Protein AF-A0A960PWD5-F1 (afdb_monomer)

Radius of gyration: 27.86 Å; Cα contacts (8 Å, |Δi|>4): 425; chains: 1; bounding box: 71×47×94 Å

Mean predicted aligned error: 13.4 Å

Solvent-accessible surface area (backbone atoms only — not comparable to full-atom values): 13659 Å² total; per-residue (Å²): 137,86,89,89,87,85,89,82,89,80,87,83,85,88,80,84,85,88,85,90,84,84,88,85,85,87,81,93,79,85,91,81,86,85,86,80,82,83,78,77,78,79,76,78,76,78,76,73,76,78,72,83,36,46,33,33,41,34,37,54,45,68,48,63,38,32,66,70,51,49,55,48,51,54,48,53,52,55,51,34,50,77,66,60,30,48,27,37,35,38,35,26,30,16,72,27,41,74,51,57,68,70,58,50,36,54,52,27,44,51,41,48,69,43,94,34,53,29,26,31,35,29,32,55,62,68,23,28,25,15,22,53,36,24,52,46,52,30,13,28,80,41,43,38,32,4,58,72,12,37,41,20,34,28,48,78,82,74,59,58,68,90,45,33,38,70,37,41,60,75,40,40,79,60,26,26,79,36,67,37,42,23,54,60,29,26,78,54,54,52,18,94,45,64,62,28,73,43,71,72,65,50,50,63,74,38,76,75,49,40,66,44,81,46,75,58,97,89,41,81,40,81,40,73,61,30,45,78,44,82,48,64,77,79,88,127

Nearest PDB structures (foldseek):
  3viv-assembly1_A  TM=7.142E-01  e=8.613E-13  Pyrococcus horikoshii OT3
  6m4b-assembly1_B  TM=7.616E-01  e=1.769E-11  Pyrococcus horikoshii OT3
  2deo-assembly1_A  TM=7.507E-01  e=1.505E-10  Pyrococcus horikoshii OT3
  7m1l-assembly1_A  TM=6.660E-01  e=4.720E-05  Pseudomonas aeruginosa
  7m1l-assembly1_G  TM=6.746E-01  e=1.214E-04  Pseudomonas aeruginosa

pLDDT: mean 80.61, std 23.25, range [30.33, 98.75]

Sequence (236 aa):
MRRLPILGAALITAAVVLGLAAPVLARPVAPGQDASTTTAASEATAESEEIDAGRVSILKVEGLIDPVMADFIDRSITDAERAGAVAVVLQMDSSDAVIDDDRLVDLARHVHDADVPVTVWVGPSGSSARGKAAQLVGAASRIGIAPGARLGRTGDLVVPAELLSPAFVAAADRLRTSTVNAEEAHDLGITELEQAPVIGEFLIGLPGVKTKEVTEGGKTKLQPLTTPVFSALPVQ

Secondary structure (DSSP, 8-state):
------------------------------------------------------EEEEEEEES-B-HHHHHHHHHHHHHHHHTT-SEEEEEEEBS-B-S-HHHHHHHHHHHHH-SSPEEEEE-STT-EEEHHHHHHHHTSSEEEE-TT-EEE---S--S-GGGS-HHHHHTHHHHHH-EE-HHHHHHTTS-S-S---SHHHHHHTSTT--EEEEEETTEEEEEE-SEEEEEEPPP-

Structure (mmCIF, N/CA/C/O backbone):
data_AF-A0A960PWD5-F1
#
_entry.id   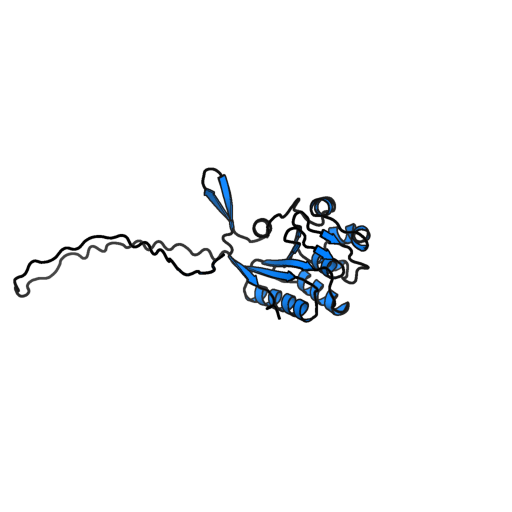AF-A0A960PWD5-F1
#
loop_
_atom_site.group_PDB
_atom_site.id
_atom_site.type_symbol
_atom_site.label_atom_id
_atom_site.label_alt_id
_atom_site.label_comp_id
_atom_site.label_asym_id
_atom_site.label_entity_id
_atom_site.label_seq_id
_atom_site.pdbx_PDB_ins_code
_atom_site.Cartn_x
_atom_site.Cartn_y
_atom_site.Cartn_z
_atom_site.occupancy
_atom_site.B_iso_or_equiv
_atom_site.auth_seq_id
_atom_site.auth_comp_id
_atom_site.auth_asym_id
_atom_site.auth_atom_id
_atom_site.pdbx_PDB_model_num
ATOM 1 N N . MET A 1 1 ? 33.348 30.336 29.827 1.00 48.31 1 MET A N 1
ATOM 2 C CA . MET A 1 1 ? 31.917 30.554 30.135 1.00 48.31 1 MET A CA 1
ATOM 3 C C . MET A 1 1 ? 31.370 29.258 30.722 1.00 48.31 1 MET A C 1
ATOM 5 O O . MET A 1 1 ? 31.654 28.197 30.183 1.00 48.31 1 MET A O 1
ATOM 9 N N . ARG A 1 2 ? 30.774 29.346 31.916 1.00 41.28 2 ARG A N 1
ATOM 10 C CA . ARG A 1 2 ? 30.490 28.238 32.847 1.00 41.28 2 ARG A CA 1
ATOM 11 C C . ARG A 1 2 ? 29.358 27.317 32.362 1.00 41.28 2 ARG A C 1
ATOM 13 O O . ARG A 1 2 ? 28.350 27.792 31.860 1.00 41.28 2 ARG A O 1
ATOM 20 N N . ARG A 1 3 ? 29.543 26.012 32.592 1.00 56.19 3 ARG A N 1
ATOM 21 C CA . ARG A 1 3 ? 28.511 24.958 32.653 1.00 56.19 3 ARG A CA 1
ATOM 22 C C . ARG A 1 3 ? 27.763 25.018 33.997 1.0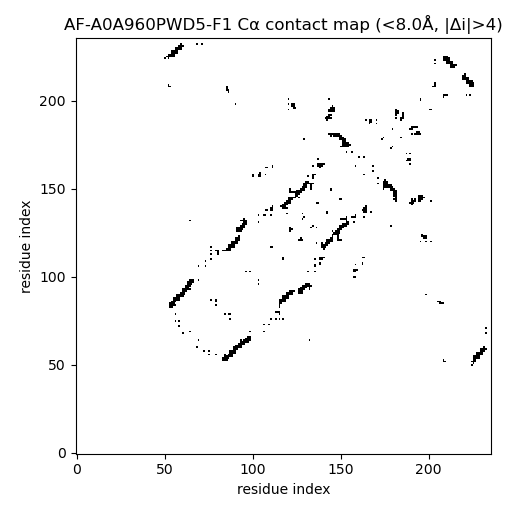0 56.19 3 ARG A C 1
ATOM 24 O O . ARG A 1 3 ? 28.364 25.529 34.9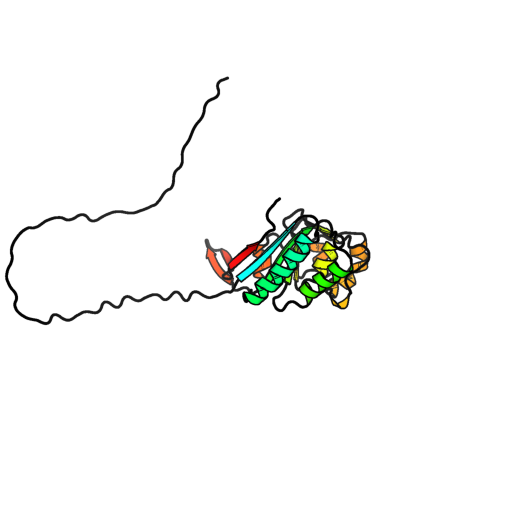39 1.00 56.19 3 ARG A O 1
ATOM 31 N N . LEU A 1 4 ? 26.573 24.386 34.042 1.00 48.06 4 LEU A N 1
ATOM 32 C CA . LEU A 1 4 ? 25.823 23.723 35.152 1.00 48.06 4 LEU A CA 1
ATOM 33 C C . LEU A 1 4 ? 24.309 24.113 35.248 1.00 48.06 4 LEU A C 1
ATOM 35 O O . LEU A 1 4 ? 23.938 25.106 34.632 1.00 48.06 4 LEU A O 1
ATOM 39 N N . PRO A 1 5 ? 23.424 23.289 35.877 1.00 55.84 5 PRO A N 1
ATOM 40 C CA . PRO A 1 5 ? 22.462 22.418 35.162 1.00 55.84 5 PRO A CA 1
ATOM 41 C C . PRO A 1 5 ? 21.059 22.347 35.854 1.00 55.84 5 PRO A C 1
ATOM 43 O O . PRO A 1 5 ? 20.724 23.232 36.631 1.00 55.84 5 PRO A O 1
ATOM 46 N N . ILE A 1 6 ? 20.338 21.223 35.655 1.00 42.53 6 ILE A N 1
ATOM 47 C CA . ILE A 1 6 ? 19.529 20.465 36.650 1.00 42.53 6 ILE A CA 1
ATOM 48 C C . ILE A 1 6 ? 17.985 20.626 36.691 1.00 42.53 6 ILE A C 1
ATOM 50 O O . ILE A 1 6 ? 17.455 21.706 36.899 1.00 42.53 6 ILE A O 1
ATOM 54 N N . LEU A 1 7 ? 17.352 19.437 36.607 1.00 38.97 7 LEU A N 1
ATOM 55 C CA . LEU A 1 7 ? 16.110 18.904 37.207 1.00 38.97 7 LEU A CA 1
ATOM 56 C C . LEU A 1 7 ? 14.744 19.581 36.997 1.00 38.97 7 LEU A C 1
ATOM 58 O O . LEU A 1 7 ? 14.565 20.766 37.229 1.00 38.97 7 LEU A O 1
ATOM 62 N N . GLY A 1 8 ? 13.730 18.713 36.865 1.00 30.47 8 GLY A N 1
ATOM 63 C CA . GLY A 1 8 ? 12.545 18.829 37.723 1.00 30.47 8 GLY A CA 1
ATOM 64 C C . GLY A 1 8 ? 11.217 18.484 37.063 1.00 30.47 8 GLY A C 1
ATOM 65 O O . GLY A 1 8 ? 10.703 19.252 36.267 1.00 30.47 8 GLY A O 1
ATOM 66 N N . ALA A 1 9 ? 10.659 17.338 37.446 1.00 39.28 9 ALA A N 1
ATOM 67 C CA . ALA A 1 9 ? 9.318 16.862 37.128 1.00 39.28 9 ALA A CA 1
ATOM 68 C C . ALA A 1 9 ? 8.189 17.792 37.615 1.00 39.28 9 ALA A C 1
ATOM 70 O O . ALA A 1 9 ? 8.354 18.477 38.621 1.00 39.28 9 ALA A O 1
ATOM 71 N N . ALA A 1 10 ? 7.006 17.699 36.993 1.00 37.91 10 ALA A N 1
ATOM 72 C CA . ALA A 1 10 ? 5.736 17.998 37.661 1.00 37.91 10 ALA A CA 1
ATOM 73 C C . ALA A 1 10 ? 4.551 17.290 36.973 1.00 37.91 10 ALA A C 1
ATOM 75 O O . ALA A 1 10 ? 4.077 17.715 35.922 1.00 37.91 10 ALA A O 1
ATOM 76 N N . LEU A 1 11 ? 4.076 16.208 37.606 1.00 43.34 11 LEU A N 1
ATOM 77 C CA . LEU A 1 11 ? 2.685 15.754 37.541 1.00 43.34 11 LEU A CA 1
ATOM 78 C C . LEU A 1 11 ? 1.774 16.864 38.087 1.00 43.34 11 LEU A C 1
ATOM 80 O O . LEU A 1 11 ? 2.098 17.458 39.115 1.00 43.34 11 LEU A O 1
ATOM 84 N N . ILE A 1 12 ? 0.597 17.057 37.489 1.00 44.50 12 ILE A N 1
ATOM 85 C CA . ILE A 1 12 ? -0.508 17.774 38.138 1.00 44.50 12 ILE A CA 1
ATOM 86 C C . ILE A 1 12 ? -1.750 16.881 38.109 1.00 44.50 12 ILE A C 1
ATOM 88 O O . ILE A 1 12 ? -2.511 16.846 37.148 1.00 44.50 12 ILE A O 1
ATOM 92 N N . THR A 1 13 ? -1.929 16.145 39.202 1.00 40.00 13 THR A N 1
ATOM 93 C CA . THR A 1 13 ? -3.211 15.635 39.696 1.00 40.00 13 THR A CA 1
ATOM 94 C C . THR A 1 13 ? -4.017 16.795 40.274 1.00 40.00 13 THR A C 1
ATOM 96 O O . THR A 1 13 ? -3.556 17.454 41.206 1.00 40.00 13 THR A O 1
ATOM 99 N N . ALA A 1 14 ? -5.227 17.028 39.767 1.00 40.62 14 ALA A N 1
ATOM 100 C CA . ALA A 1 14 ? -6.184 17.955 40.362 1.00 40.62 14 ALA A CA 1
ATOM 101 C C . ALA A 1 14 ? -7.217 17.169 41.186 1.00 40.62 14 ALA A C 1
ATOM 103 O O . ALA A 1 14 ? -8.104 16.525 40.635 1.00 40.62 14 ALA A O 1
ATOM 104 N N . ALA A 1 15 ? -7.085 17.231 42.512 1.00 43.31 15 ALA A N 1
ATOM 105 C CA . ALA A 1 15 ? -8.108 16.833 43.474 1.00 43.31 15 ALA A CA 1
ATOM 106 C C . ALA A 1 15 ? -8.639 18.103 44.157 1.00 43.31 15 ALA A C 1
ATOM 108 O O . ALA A 1 15 ? -7.864 18.865 44.737 1.00 43.31 15 ALA A O 1
ATOM 109 N N . VAL A 1 16 ? -9.952 18.335 44.085 1.00 38.94 16 VAL A N 1
ATOM 110 C CA . VAL A 1 16 ? -10.637 19.479 44.710 1.00 38.94 16 VAL A CA 1
ATOM 111 C C . VAL A 1 16 ? -11.541 18.977 45.844 1.00 38.94 16 VAL A C 1
ATOM 113 O O . VAL A 1 16 ? -12.633 18.476 45.620 1.00 38.94 16 VAL A O 1
ATOM 116 N N . VAL A 1 17 ? -10.979 18.999 47.056 1.00 42.78 17 VAL A N 1
ATOM 117 C CA . VAL A 1 17 ? -11.378 19.796 48.238 1.00 42.78 17 VAL A CA 1
ATOM 118 C C . VAL A 1 17 ? -12.887 20.023 48.505 1.00 42.78 17 VAL A C 1
ATOM 120 O O . VAL A 1 17 ? -13.523 20.788 47.792 1.00 42.78 17 VAL A O 1
ATOM 123 N N . LEU A 1 18 ? -13.426 19.492 49.620 1.00 40.00 18 LEU A N 1
ATOM 124 C CA . LEU A 1 18 ? -13.650 20.186 50.919 1.00 40.00 18 LEU A CA 1
ATOM 125 C C . LEU A 1 18 ? -14.849 19.594 51.697 1.00 40.00 18 LEU A C 1
ATOM 127 O O . LEU A 1 18 ? -15.940 19.472 51.153 1.00 40.00 18 LEU A O 1
ATOM 131 N N . GLY A 1 19 ? -14.685 19.349 53.004 1.00 33.62 19 GLY A N 1
ATOM 132 C CA . GLY A 1 19 ? -15.824 19.137 53.910 1.00 33.62 19 GLY A CA 1
ATOM 133 C C . GLY A 1 19 ? -15.501 18.409 55.215 1.00 33.62 19 GLY A C 1
ATOM 134 O O . GLY A 1 19 ? -16.044 17.343 55.470 1.00 33.62 19 GLY A O 1
ATOM 135 N N . LEU A 1 20 ? -14.605 18.967 56.036 1.00 41.38 20 LEU A N 1
ATOM 136 C CA . LEU A 1 20 ? -14.296 18.483 57.388 1.00 41.38 20 LEU A CA 1
ATOM 137 C C . LEU A 1 20 ? -15.346 18.991 58.391 1.00 41.38 20 LEU A C 1
ATOM 139 O O . LEU A 1 20 ? -15.464 20.198 58.592 1.00 41.38 20 LEU A O 1
ATOM 143 N N . ALA A 1 21 ? -16.046 18.080 59.069 1.00 36.09 21 ALA A N 1
ATOM 144 C CA . ALA A 1 21 ? -16.811 18.368 60.280 1.00 36.09 21 ALA A CA 1
ATOM 145 C C . ALA A 1 21 ? -16.564 17.267 61.324 1.00 36.09 21 ALA A C 1
ATOM 147 O O . ALA A 1 21 ? -16.698 16.079 61.042 1.00 36.09 21 ALA A O 1
ATOM 148 N N . ALA A 1 22 ? -16.203 17.676 62.535 1.00 40.09 22 ALA A N 1
ATOM 149 C CA . ALA A 1 22 ? -16.140 16.863 63.748 1.00 40.09 22 ALA A CA 1
ATOM 150 C C . ALA A 1 22 ? -16.382 17.798 64.952 1.00 40.09 22 ALA A C 1
ATOM 152 O O . ALA A 1 22 ? -16.177 19.005 64.805 1.00 40.09 22 ALA A O 1
ATOM 153 N N . PRO A 1 23 ? -16.637 17.303 66.176 1.00 50.28 23 PRO A N 1
ATOM 154 C CA . PRO A 1 23 ? -17.423 16.134 66.586 1.00 50.28 23 PRO A CA 1
ATOM 155 C C . PRO A 1 23 ? -18.482 16.515 67.657 1.00 50.28 23 PRO A C 1
ATOM 157 O O . PRO A 1 23 ? -18.365 17.540 68.323 1.00 50.28 23 PRO A O 1
ATOM 160 N N . VAL A 1 24 ? -19.487 15.668 67.906 1.00 39.19 24 VAL A N 1
ATOM 161 C CA . VAL A 1 24 ? -20.315 15.745 69.130 1.00 39.19 24 VAL A CA 1
ATOM 162 C C . VAL A 1 24 ? -20.356 14.365 69.782 1.00 39.19 24 VAL A C 1
ATOM 164 O O . VAL A 1 24 ? -20.722 13.375 69.155 1.00 39.19 24 VAL A O 1
ATOM 167 N N . LEU A 1 25 ? -19.918 14.313 71.039 1.00 42.75 25 LEU A N 1
ATOM 168 C CA . LEU A 1 25 ? -19.906 13.139 71.911 1.00 42.75 25 LEU A CA 1
ATOM 169 C C . LEU A 1 25 ? -21.225 13.009 72.696 1.00 42.75 25 LEU A C 1
ATOM 171 O O . LEU A 1 25 ? -21.798 14.015 73.107 1.00 42.75 25 LEU A O 1
ATOM 175 N N . ALA A 1 26 ? -21.552 11.750 73.029 1.00 33.81 26 ALA A N 1
ATOM 176 C CA . ALA A 1 26 ? -22.531 11.253 74.018 1.00 33.81 26 ALA A CA 1
ATOM 177 C C . ALA A 1 26 ? -23.992 11.122 73.509 1.00 33.81 26 ALA A C 1
ATOM 179 O O . ALA A 1 26 ? -24.515 12.040 72.897 1.00 33.81 26 ALA A O 1
ATOM 180 N N . ARG A 1 27 ? -24.739 10.016 73.689 1.00 40.22 27 ARG A N 1
ATOM 181 C CA . ARG A 1 27 ? -24.832 8.958 74.733 1.00 40.22 27 ARG A CA 1
ATOM 182 C C . ARG A 1 27 ? -25.355 7.634 74.124 1.00 40.22 27 ARG A C 1
ATOM 184 O O . ARG A 1 27 ? -25.991 7.689 73.077 1.00 40.22 27 ARG A O 1
ATOM 191 N N . PRO A 1 28 ? -25.209 6.473 74.799 1.00 52.09 28 PRO A N 1
ATOM 192 C CA . PRO A 1 28 ? -25.876 5.237 74.396 1.00 52.09 28 PRO A CA 1
ATOM 193 C C . PRO A 1 28 ? -27.279 5.124 75.026 1.00 52.09 28 PRO A C 1
ATOM 195 O O . PRO A 1 28 ? -27.442 5.331 76.230 1.00 52.09 28 PRO A O 1
ATOM 198 N N . VAL A 1 29 ? -28.278 4.752 74.222 1.00 41.09 29 VAL A N 1
ATOM 199 C CA . VAL A 1 29 ? -29.582 4.219 74.656 1.00 41.09 29 VAL A CA 1
ATOM 200 C C . VAL A 1 29 ? -29.888 2.987 73.797 1.00 41.09 29 VAL A C 1
ATOM 202 O O . VAL A 1 29 ? -29.653 2.987 72.593 1.00 41.09 29 VAL A O 1
ATOM 205 N N . ALA A 1 30 ? -30.321 1.924 74.471 1.00 43.91 30 ALA A N 1
ATOM 206 C CA . ALA A 1 30 ? -30.575 0.578 73.962 1.00 43.91 30 ALA A CA 1
ATOM 207 C C . ALA A 1 30 ? -31.873 0.494 73.105 1.00 43.91 30 ALA A C 1
ATOM 209 O O . ALA A 1 30 ? -32.607 1.479 73.023 1.00 43.91 30 ALA A O 1
ATOM 210 N N . PRO A 1 31 ? -32.148 -0.653 72.446 1.00 47.38 31 PRO A N 1
ATOM 211 C CA . PRO A 1 31 ? -32.896 -0.727 71.195 1.00 47.38 31 PRO A CA 1
ATOM 212 C C . PRO A 1 31 ? -34.409 -0.832 71.391 1.00 47.38 31 PRO A C 1
ATOM 214 O O . PRO A 1 31 ? -34.896 -1.477 72.319 1.00 47.38 31 PRO A O 1
ATOM 217 N N . GLY A 1 32 ? -35.147 -0.257 70.446 1.00 36.75 32 GLY A N 1
ATOM 218 C CA . GLY A 1 32 ? -36.589 -0.387 70.370 1.00 36.75 32 GLY A CA 1
ATOM 219 C C . GLY A 1 32 ? -37.123 0.066 69.018 1.00 36.75 32 GLY A C 1
ATOM 220 O O . GLY A 1 32 ? -37.226 1.258 68.767 1.00 36.75 32 GLY A O 1
ATOM 221 N N . GLN A 1 33 ? -37.552 -0.931 68.247 1.00 38.81 33 GLN A N 1
ATOM 222 C CA . GLN A 1 33 ? -38.638 -0.891 67.268 1.00 38.81 33 GLN A CA 1
ATOM 223 C C . GLN A 1 33 ? -38.299 -0.510 65.821 1.00 38.81 33 GLN A C 1
ATOM 225 O O . GLN A 1 33 ? -37.759 0.543 65.493 1.00 38.81 33 GLN A O 1
ATOM 230 N N . ASP A 1 34 ? -38.665 -1.477 64.988 1.00 34.72 34 ASP A N 1
ATOM 231 C CA . ASP A 1 34 ? -38.446 -1.629 63.567 1.00 34.72 34 ASP A CA 1
ATOM 232 C C . ASP A 1 34 ? -39.244 -0.650 62.697 1.00 34.72 34 ASP A C 1
ATOM 234 O O . ASP A 1 34 ? -40.259 -0.084 63.102 1.00 34.72 34 ASP A O 1
ATOM 238 N N . ALA A 1 35 ? -38.804 -0.607 61.437 1.00 38.97 35 ALA A N 1
ATOM 239 C CA . ALA A 1 35 ? -39.498 -0.125 60.246 1.00 38.97 35 ALA A CA 1
ATOM 240 C C . ALA A 1 35 ? -39.470 1.392 59.997 1.00 38.97 35 ALA A C 1
ATOM 242 O O . ALA A 1 35 ? -40.457 2.107 60.143 1.00 38.97 35 ALA A O 1
ATOM 243 N N . SER A 1 36 ? -38.337 1.860 59.465 1.00 32.94 36 SER A N 1
ATOM 244 C CA . SER A 1 36 ? -38.324 2.976 58.517 1.00 32.94 36 SER A CA 1
ATOM 245 C C . SER A 1 36 ? -37.949 2.462 57.131 1.00 32.94 36 SER A C 1
ATOM 247 O O . SER A 1 36 ? -36.849 1.972 56.895 1.00 32.94 36 SER A O 1
ATOM 249 N N . THR A 1 37 ? -38.945 2.548 56.259 1.00 30.33 37 THR A N 1
ATOM 250 C CA . THR A 1 37 ? -38.940 2.601 54.800 1.00 30.33 37 THR A CA 1
ATOM 251 C C . THR A 1 37 ? -37.555 2.791 54.173 1.00 30.33 37 THR A C 1
ATOM 253 O O . THR A 1 37 ? -36.978 3.877 54.208 1.00 30.33 37 THR A O 1
ATOM 256 N N . THR A 1 38 ? -37.044 1.736 53.536 1.00 30.94 38 THR A N 1
ATOM 257 C CA . THR A 1 38 ? -35.946 1.829 52.572 1.00 30.94 38 THR A CA 1
ATOM 258 C C . THR A 1 38 ? -36.444 2.598 51.350 1.00 30.94 38 THR A C 1
ATOM 260 O O . THR A 1 38 ? -37.065 2.036 50.451 1.00 30.94 38 THR A O 1
ATOM 263 N N . THR A 1 39 ? -36.182 3.903 51.317 1.00 33.69 39 THR A N 1
ATOM 264 C CA . THR A 1 39 ? -36.157 4.667 50.069 1.00 33.69 39 THR A CA 1
ATOM 265 C C . THR A 1 39 ? -34.941 4.191 49.285 1.00 33.69 39 THR A C 1
ATOM 267 O O . THR A 1 39 ? -33.812 4.588 49.564 1.00 33.69 39 THR A O 1
ATOM 270 N N . ALA A 1 40 ? -35.176 3.289 48.334 1.00 36.25 40 ALA A N 1
ATOM 271 C CA . ALA A 1 40 ? -34.212 2.936 47.309 1.00 36.25 40 ALA A CA 1
ATOM 272 C C . ALA A 1 40 ? -33.965 4.178 46.441 1.00 36.25 40 ALA A C 1
ATOM 274 O O . ALA A 1 40 ? -34.794 4.549 45.609 1.00 36.25 40 ALA A O 1
ATOM 275 N N . ALA A 1 41 ? -32.837 4.851 46.664 1.00 38.66 41 ALA A N 1
ATOM 276 C CA . ALA A 1 41 ? -32.294 5.768 45.680 1.00 38.66 41 ALA A CA 1
ATOM 277 C C . ALA A 1 41 ? -31.763 4.908 44.532 1.00 38.66 41 ALA A C 1
ATOM 279 O O . ALA A 1 41 ? -30.731 4.255 44.642 1.00 38.66 41 ALA A O 1
ATOM 280 N N . SER A 1 42 ? -32.563 4.867 43.471 1.00 39.50 42 SER A N 1
ATOM 281 C CA . SER A 1 42 ? -32.215 4.382 42.145 1.00 39.50 42 SER A CA 1
ATOM 282 C C . SER A 1 42 ? -30.953 5.100 41.667 1.00 39.50 42 SER A C 1
ATOM 284 O O . SER A 1 42 ? -31.031 6.195 41.110 1.00 39.50 42 SER A O 1
ATOM 286 N N . GLU A 1 43 ? -29.791 4.492 41.885 1.00 38.41 43 GLU A N 1
ATOM 287 C CA . GLU A 1 43 ? -28.594 4.796 41.112 1.00 38.41 43 GLU A CA 1
ATOM 288 C C . GLU A 1 43 ? -28.890 4.385 39.671 1.00 38.41 43 GLU A C 1
ATOM 290 O O . GLU A 1 43 ? -28.920 3.209 39.318 1.00 38.41 43 GLU A O 1
ATOM 295 N N . ALA A 1 44 ? -29.203 5.381 38.846 1.00 38.94 44 ALA A N 1
ATOM 296 C CA . ALA A 1 44 ? -29.199 5.231 37.408 1.00 38.94 44 ALA A CA 1
ATOM 297 C C . ALA A 1 44 ? -27.750 4.959 36.988 1.00 38.94 44 ALA A C 1
ATOM 299 O O . ALA A 1 44 ? -26.959 5.883 36.788 1.00 38.94 44 ALA A O 1
ATOM 300 N N . THR A 1 45 ? -27.396 3.680 36.899 1.00 32.25 45 THR A N 1
ATOM 301 C CA . THR A 1 45 ? -26.259 3.216 36.116 1.00 32.25 45 THR A CA 1
ATOM 302 C C . THR A 1 45 ? -26.523 3.656 34.683 1.00 32.25 45 THR A C 1
ATOM 304 O O . THR A 1 45 ? -27.324 3.060 33.968 1.00 32.25 45 THR A O 1
ATOM 307 N N . ALA A 1 46 ? -25.902 4.762 34.281 1.00 41.66 46 ALA A N 1
ATOM 308 C CA . ALA A 1 46 ? -25.719 5.063 32.877 1.00 41.66 46 ALA A CA 1
ATOM 309 C C . ALA A 1 46 ? -24.788 3.978 32.331 1.00 41.66 46 ALA A C 1
ATOM 311 O O . ALA A 1 46 ? -23.567 4.092 32.417 1.00 41.66 46 ALA A O 1
ATOM 312 N N . GLU A 1 47 ? -25.376 2.894 31.834 1.00 33.62 47 GLU A N 1
ATOM 313 C CA . GLU A 1 47 ? -24.717 2.006 30.890 1.00 33.62 47 GLU A CA 1
ATOM 314 C C . GLU A 1 47 ? -24.422 2.859 29.655 1.00 33.62 47 GLU A C 1
ATOM 316 O O . GLU A 1 47 ? -25.252 3.048 28.767 1.00 33.62 47 GLU A O 1
ATOM 321 N N . SER A 1 48 ? -23.243 3.477 29.631 1.00 41.09 48 SER A N 1
ATOM 322 C CA . SER A 1 48 ? -22.622 3.838 28.371 1.00 41.09 48 SER A CA 1
ATOM 323 C C . 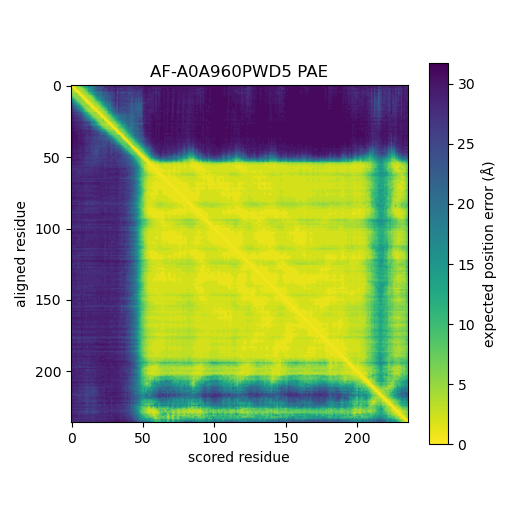SER A 1 48 ? -22.415 2.521 27.642 1.00 41.09 48 SER A C 1
ATOM 325 O O . SER A 1 48 ? -21.499 1.779 27.989 1.00 41.09 48 SER A O 1
ATOM 327 N N . GLU A 1 49 ? -23.305 2.204 26.701 1.00 42.25 49 GLU A N 1
ATOM 328 C CA . GLU A 1 49 ? -23.061 1.164 25.712 1.00 42.25 49 GLU A CA 1
ATOM 329 C C . GLU A 1 49 ? -21.674 1.446 25.121 1.00 42.25 49 GLU A C 1
ATOM 331 O O . GLU A 1 49 ? -21.486 2.413 24.376 1.00 42.25 49 GLU A O 1
ATOM 336 N N . GLU A 1 50 ? -20.668 0.663 25.521 1.00 49.06 50 GLU A N 1
ATOM 337 C CA . GLU A 1 50 ? -19.397 0.631 24.816 1.00 49.06 50 GLU A CA 1
ATOM 338 C C . GLU A 1 50 ? -19.734 0.119 23.422 1.00 49.06 50 GLU A C 1
ATOM 340 O O . GLU A 1 50 ? -19.938 -1.074 23.200 1.00 49.06 50 GLU A O 1
ATOM 345 N N . ILE A 1 51 ? -19.894 1.049 22.481 1.00 50.69 51 ILE A N 1
ATOM 346 C CA . ILE A 1 51 ? -20.020 0.709 21.075 1.00 50.69 51 ILE A CA 1
ATOM 347 C C . ILE A 1 51 ? -18.722 -0.016 20.728 1.00 50.69 51 ILE A C 1
ATOM 349 O O . ILE A 1 51 ? -17.689 0.633 20.561 1.00 50.69 51 ILE A O 1
ATOM 353 N N . ASP A 1 52 ? -18.774 -1.344 20.595 1.00 63.66 52 ASP A N 1
ATOM 354 C CA . ASP A 1 52 ? -17.719 -2.091 19.920 1.00 63.66 52 ASP A CA 1
ATOM 355 C C . ASP A 1 52 ? -17.743 -1.655 18.449 1.00 63.66 52 ASP A C 1
ATOM 357 O O . ASP A 1 52 ? -18.522 -2.103 17.596 1.00 63.66 52 ASP A O 1
ATOM 361 N N . ALA A 1 53 ? -16.976 -0.604 18.186 1.00 66.00 53 ALA A N 1
ATOM 362 C CA . ALA A 1 53 ? -16.813 -0.003 16.879 1.00 66.00 53 ALA A CA 1
ATOM 363 C C . ALA A 1 53 ? -15.763 -0.749 16.045 1.00 66.00 53 ALA A C 1
ATOM 365 O O . ALA A 1 53 ? -15.428 -0.286 14.953 1.00 66.00 53 ALA A O 1
ATOM 366 N N . GLY A 1 54 ? -15.264 -1.884 16.550 1.00 81.06 54 GLY A N 1
ATOM 367 C CA . GLY A 1 54 ? -14.204 -2.672 15.951 1.00 81.06 54 GLY A CA 1
ATOM 368 C C . GLY A 1 54 ? -12.831 -2.007 16.061 1.00 81.06 54 GLY A C 1
ATOM 369 O O . GLY A 1 54 ? -12.646 -0.950 16.680 1.00 81.06 54 GLY A O 1
ATOM 370 N N . ARG A 1 55 ? -11.839 -2.636 15.426 1.00 88.75 55 ARG A N 1
ATOM 371 C CA . ARG A 1 55 ? -10.449 -2.162 15.376 1.00 88.75 55 ARG A CA 1
ATOM 372 C C . ARG A 1 55 ? -9.967 -2.049 13.937 1.00 88.75 55 ARG A C 1
ATOM 374 O O . ARG A 1 55 ? -10.314 -2.896 13.1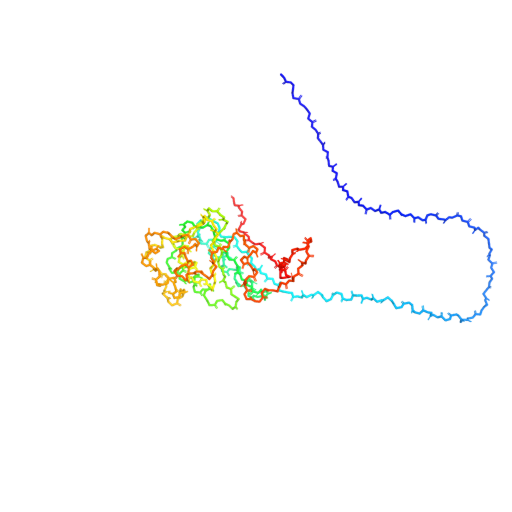21 1.00 88.75 55 ARG A O 1
ATOM 381 N N . VAL A 1 56 ? -9.129 -1.056 13.647 1.00 92.00 56 VAL A N 1
ATOM 382 C CA . VAL A 1 56 ? -8.338 -1.017 12.405 1.00 92.00 56 VAL A CA 1
ATOM 383 C C . VAL A 1 56 ? -6.896 -1.352 12.749 1.00 92.00 56 VAL A C 1
ATOM 385 O O . VAL A 1 56 ? -6.298 -0.688 13.598 1.00 92.00 56 VAL A O 1
ATOM 388 N N . SER A 1 57 ? -6.339 -2.370 12.097 1.00 94.06 57 SER A N 1
ATOM 389 C CA . SER A 1 57 ? -4.926 -2.720 12.241 1.00 94.06 57 SER A CA 1
ATOM 390 C C . SER A 1 57 ? -4.099 -1.854 11.301 1.00 94.06 57 SER A C 1
ATOM 392 O O . SER A 1 57 ? -4.311 -1.882 10.092 1.00 94.06 57 SER A O 1
ATOM 394 N N . ILE A 1 58 ? -3.179 -1.061 11.839 1.00 96.25 58 ILE A N 1
ATOM 395 C CA . ILE A 1 58 ? -2.289 -0.205 11.057 1.00 96.25 58 ILE A CA 1
ATOM 396 C C . ILE A 1 58 ? -0.889 -0.787 11.141 1.00 96.25 58 ILE A C 1
ATOM 398 O O . ILE A 1 58 ? -0.263 -0.783 12.202 1.00 96.25 58 ILE A O 1
ATOM 402 N N . LEU A 1 59 ? -0.396 -1.262 10.008 1.00 96.81 59 LEU A N 1
ATOM 403 C CA . LEU A 1 59 ? 0.909 -1.874 9.874 1.00 96.81 59 LEU A CA 1
ATOM 404 C C . LEU A 1 59 ? 1.867 -0.915 9.168 1.00 96.81 59 LEU A C 1
ATOM 406 O O . LEU A 1 59 ? 1.645 -0.534 8.020 1.00 96.81 59 LEU A O 1
ATOM 410 N N . LYS A 1 60 ? 2.958 -0.551 9.840 1.00 97.31 60 LYS A N 1
ATOM 411 C CA . LYS A 1 60 ? 4.023 0.247 9.233 1.00 97.31 60 LYS A CA 1
ATOM 412 C C . LYS A 1 60 ? 4.950 -0.627 8.383 1.00 97.31 60 LYS A C 1
ATOM 414 O O . LYS A 1 60 ? 5.624 -1.507 8.916 1.00 97.31 60 LYS A O 1
ATOM 419 N N . VAL A 1 61 ? 5.015 -0.328 7.088 1.00 97.44 61 VAL A N 1
ATOM 420 C CA . VAL A 1 61 ? 5.893 -0.961 6.095 1.00 97.44 61 VAL A CA 1
ATOM 421 C C . VAL A 1 61 ? 6.893 0.089 5.614 1.00 97.44 61 VAL A C 1
ATOM 423 O O . VAL A 1 61 ? 6.620 0.849 4.688 1.00 97.44 61 VAL A O 1
ATOM 426 N N . GLU A 1 62 ? 8.036 0.170 6.293 1.00 95.06 62 GLU A N 1
ATOM 427 C CA . GLU A 1 62 ? 9.104 1.132 5.999 1.00 95.06 62 GLU A CA 1
ATOM 428 C C . GLU A 1 62 ? 10.375 0.411 5.543 1.00 95.06 62 GLU A C 1
ATOM 430 O O . GLU A 1 62 ? 10.752 -0.615 6.110 1.00 95.06 62 GLU A O 1
ATOM 435 N N . GLY A 1 63 ? 11.058 0.978 4.548 1.00 94.75 63 GLY A N 1
ATOM 436 C CA . GLY A 1 63 ? 12.283 0.413 3.992 1.00 94.75 63 GLY A CA 1
ATOM 437 C C . GLY A 1 63 ? 12.002 -0.646 2.929 1.00 94.75 63 GLY A C 1
ATOM 438 O O . GLY A 1 63 ? 10.978 -0.612 2.250 1.00 94.75 63 GLY A O 1
ATOM 439 N N . LEU A 1 64 ? 12.942 -1.566 2.722 1.00 96.12 64 LEU A N 1
ATOM 440 C CA . LEU A 1 64 ? 12.757 -2.645 1.752 1.00 96.12 64 LEU A CA 1
ATOM 441 C C . LEU A 1 64 ? 11.795 -3.694 2.309 1.00 96.12 64 LEU A C 1
ATOM 443 O O . LEU A 1 64 ? 11.892 -4.069 3.477 1.00 96.12 64 LEU A O 1
ATOM 447 N N . ILE A 1 65 ? 10.906 -4.210 1.462 1.00 98.00 65 ILE A N 1
ATOM 448 C CA . ILE A 1 65 ? 10.120 -5.395 1.819 1.00 98.00 65 ILE A CA 1
ATOM 449 C C . ILE A 1 65 ? 11.023 -6.614 1.625 1.00 98.00 65 ILE A C 1
ATOM 451 O O . ILE A 1 65 ? 11.160 -7.139 0.521 1.00 98.00 65 ILE A O 1
ATOM 455 N N . ASP A 1 66 ? 11.699 -7.008 2.695 1.00 97.56 66 ASP A N 1
ATOM 456 C CA . ASP A 1 66 ? 12.488 -8.233 2.779 1.00 97.56 66 ASP A CA 1
ATOM 457 C C . ASP A 1 66 ? 11.618 -9.422 3.250 1.00 97.56 66 ASP A C 1
ATOM 459 O O . ASP A 1 66 ? 10.424 -9.242 3.525 1.00 97.56 66 ASP A O 1
ATOM 463 N N . PRO A 1 67 ? 12.163 -10.651 3.339 1.00 97.62 67 PRO A N 1
ATOM 464 C CA . PRO A 1 67 ? 11.390 -11.799 3.810 1.00 97.62 67 PRO A CA 1
ATOM 465 C C . PRO A 1 67 ? 10.784 -11.610 5.209 1.00 97.62 67 PRO A C 1
ATOM 467 O O . PRO A 1 67 ? 9.674 -12.071 5.457 1.00 97.62 67 PRO A O 1
ATOM 470 N N . VAL A 1 68 ? 11.462 -10.891 6.112 1.00 97.12 68 VAL A N 1
ATOM 471 C CA . VAL A 1 68 ? 10.970 -10.652 7.478 1.00 97.12 68 VAL A CA 1
ATOM 472 C C . VAL A 1 68 ? 9.771 -9.706 7.457 1.00 97.12 68 VAL A C 1
ATOM 474 O O . VAL A 1 68 ? 8.784 -9.948 8.155 1.00 97.12 68 VAL A O 1
ATOM 477 N N . MET A 1 69 ? 9.834 -8.649 6.644 1.00 97.81 69 MET A N 1
ATOM 478 C CA . MET A 1 69 ? 8.721 -7.725 6.438 1.00 97.81 69 MET A CA 1
ATOM 479 C C . MET A 1 69 ? 7.540 -8.415 5.751 1.00 97.81 69 MET A C 1
ATOM 481 O O . MET A 1 69 ? 6.406 -8.236 6.188 1.00 97.81 69 MET A O 1
ATOM 485 N N . ALA A 1 70 ? 7.783 -9.245 4.734 1.00 98.12 70 ALA A N 1
ATOM 486 C CA . ALA A 1 70 ? 6.733 -10.018 4.068 1.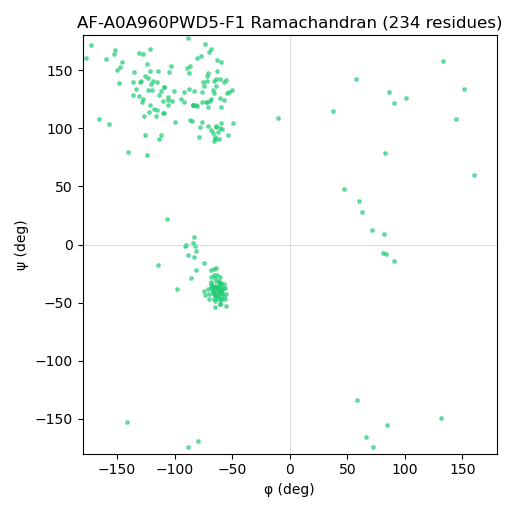00 98.12 70 ALA A CA 1
ATOM 487 C C . ALA A 1 70 ? 6.007 -10.957 5.048 1.00 98.12 70 ALA A C 1
ATOM 489 O O . ALA A 1 70 ? 4.780 -10.933 5.136 1.00 98.12 70 ALA A O 1
ATOM 490 N N . ASP A 1 71 ? 6.754 -11.705 5.864 1.00 97.62 71 ASP A N 1
ATOM 491 C CA . ASP A 1 71 ? 6.185 -12.582 6.896 1.00 97.62 71 ASP A CA 1
ATOM 492 C C . ASP A 1 71 ? 5.448 -11.802 7.991 1.00 97.62 71 ASP A C 1
ATOM 494 O O . ASP A 1 71 ? 4.546 -12.319 8.657 1.00 97.62 71 ASP A O 1
ATOM 498 N N . PHE A 1 72 ? 5.858 -10.563 8.250 1.00 97.12 72 PHE A N 1
ATOM 499 C CA . PHE A 1 72 ? 5.165 -9.696 9.191 1.00 97.12 72 PHE A CA 1
ATOM 500 C C . PHE A 1 72 ? 3.850 -9.162 8.627 1.00 97.12 72 PHE A C 1
ATOM 502 O O . PHE A 1 72 ? 2.862 -9.137 9.363 1.00 97.12 72 PHE A O 1
ATOM 509 N N . ILE A 1 73 ? 3.813 -8.800 7.342 1.00 98.00 73 ILE A N 1
ATOM 510 C CA . ILE A 1 73 ? 2.579 -8.416 6.647 1.00 98.00 73 ILE A CA 1
ATOM 511 C C . ILE A 1 73 ? 1.590 -9.582 6.666 1.00 98.00 73 ILE A C 1
ATOM 513 O O . ILE A 1 73 ? 0.477 -9.401 7.156 1.00 98.00 73 ILE A O 1
ATOM 517 N N . ASP A 1 74 ? 2.015 -10.77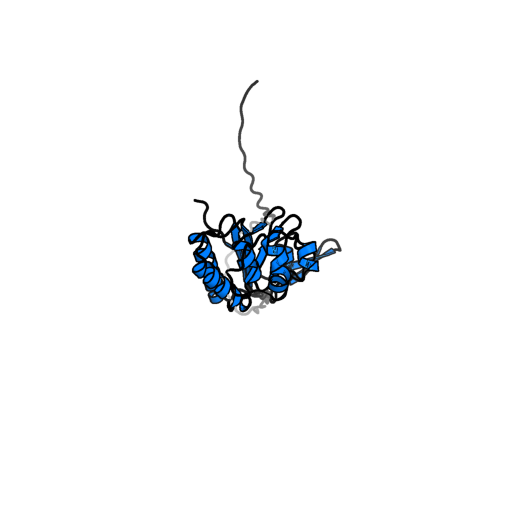9 6.255 1.00 97.69 74 ASP A N 1
ATOM 518 C CA . ASP A 1 74 ? 1.156 -11.970 6.252 1.00 97.69 74 ASP A CA 1
ATOM 519 C C . ASP A 1 74 ? 0.558 -12.249 7.631 1.00 97.69 74 ASP A C 1
ATOM 521 O O . ASP A 1 74 ? -0.658 -12.346 7.785 1.00 97.69 74 ASP A O 1
ATOM 525 N N . ARG A 1 75 ? 1.405 -12.325 8.665 1.00 97.06 75 ARG A N 1
ATOM 526 C CA . ARG A 1 75 ? 0.929 -12.581 10.030 1.00 97.06 75 ARG A CA 1
ATOM 527 C C . ARG A 1 75 ? -0.032 -11.503 10.511 1.00 97.06 75 ARG A C 1
ATOM 529 O O . ARG A 1 75 ? -1.027 -11.835 11.142 1.00 97.06 75 ARG A O 1
ATOM 536 N N . SER A 1 76 ? 0.240 -10.239 10.198 1.00 96.50 76 SER A N 1
ATOM 537 C CA . SER A 1 76 ? -0.619 -9.128 10.612 1.00 96.50 76 SER A CA 1
ATOM 538 C C . SER A 1 76 ? -1.994 -9.176 9.948 1.00 96.50 76 SER A C 1
ATOM 540 O O . SER A 1 76 ? -2.977 -8.838 10.604 1.00 96.50 76 SER A O 1
ATOM 542 N N . ILE A 1 77 ? -2.075 -9.602 8.682 1.00 97.44 77 ILE A N 1
ATOM 543 C CA . ILE A 1 77 ? -3.350 -9.813 7.981 1.00 97.44 77 ILE A CA 1
ATOM 544 C C . ILE A 1 77 ? -4.114 -10.951 8.658 1.00 97.44 77 ILE A C 1
ATOM 546 O O . ILE A 1 77 ? -5.223 -10.733 9.142 1.00 97.44 77 ILE A O 1
ATOM 550 N N . THR A 1 78 ? -3.488 -12.118 8.822 1.00 97.12 78 THR A N 1
ATOM 551 C CA . THR A 1 78 ? -4.153 -13.273 9.443 1.00 97.12 78 THR A CA 1
ATOM 552 C C . THR A 1 78 ? -4.573 -13.002 10.892 1.00 97.12 78 THR A C 1
ATOM 554 O O . THR A 1 78 ? -5.630 -13.444 11.344 1.00 97.12 78 THR A O 1
ATOM 557 N N . ASP A 1 79 ? -3.765 -12.273 11.662 1.00 94.81 79 ASP A N 1
ATOM 558 C CA . ASP A 1 79 ? -4.113 -11.898 13.033 1.00 94.81 79 ASP A CA 1
ATOM 559 C C . ASP A 1 79 ? -5.279 -10.899 13.064 1.00 94.81 79 ASP A C 1
ATOM 561 O O . ASP A 1 79 ? -6.142 -10.999 13.939 1.00 94.81 79 ASP A O 1
ATOM 565 N N . ALA A 1 80 ? -5.354 -9.976 12.100 1.00 94.88 80 ALA A N 1
ATOM 566 C CA . ALA A 1 80 ? -6.471 -9.047 11.961 1.00 94.88 80 ALA A CA 1
ATOM 567 C C . ALA A 1 80 ? -7.780 -9.766 11.595 1.00 94.88 80 ALA A C 1
ATOM 569 O O . ALA A 1 80 ? -8.818 -9.456 12.183 1.00 94.88 80 ALA A O 1
ATOM 570 N N . GLU A 1 81 ? -7.725 -10.764 10.711 1.00 94.75 81 GLU A N 1
ATOM 571 C CA . GLU A 1 81 ? -8.863 -11.631 10.377 1.00 94.75 81 GLU A CA 1
ATOM 572 C C . GLU A 1 81 ? -9.369 -12.383 11.611 1.00 94.75 81 GLU A C 1
ATOM 574 O O . GLU A 1 81 ? -10.544 -12.285 11.972 1.00 94.75 81 GLU A O 1
ATOM 579 N N . ARG A 1 82 ? -8.470 -13.054 12.345 1.00 94.62 82 ARG A N 1
ATOM 580 C CA . ARG A 1 82 ? -8.832 -13.757 13.591 1.00 94.62 82 ARG A CA 1
ATOM 581 C C . ARG A 1 82 ? -9.394 -12.818 14.656 1.00 94.62 82 ARG A C 1
ATOM 583 O O . ARG A 1 82 ? -10.235 -13.228 15.453 1.00 94.62 82 ARG A O 1
ATOM 590 N N . ALA A 1 83 ? -8.911 -11.580 14.699 1.00 90.75 83 ALA A N 1
ATOM 591 C CA . ALA A 1 83 ? -9.341 -10.572 15.659 1.00 90.75 83 ALA A CA 1
ATOM 592 C C . ALA A 1 83 ? -10.641 -9.852 15.263 1.00 90.75 83 ALA A C 1
ATOM 594 O O . ALA A 1 83 ? -11.063 -8.969 16.020 1.00 90.75 83 ALA A O 1
ATOM 595 N N . GLY A 1 84 ? -11.239 -10.180 14.109 1.00 90.56 84 GLY A N 1
ATOM 596 C CA . GLY A 1 84 ? -12.427 -9.505 13.585 1.00 90.56 84 GLY A CA 1
ATOM 597 C C . GLY A 1 84 ? -12.191 -8.014 13.335 1.00 90.56 84 GLY A C 1
ATOM 598 O O . GLY A 1 84 ? -13.043 -7.188 13.663 1.00 90.56 84 GLY A O 1
ATOM 599 N N . ALA A 1 85 ? -10.999 -7.648 12.855 1.00 92.00 85 ALA A N 1
ATOM 600 C CA . ALA A 1 85 ? -10.688 -6.264 12.526 1.00 92.00 85 ALA A CA 1
ATOM 601 C C . ALA A 1 85 ? -11.591 -5.756 11.391 1.00 92.00 85 ALA A C 1
ATOM 603 O O . ALA A 1 85 ? -11.988 -6.498 10.501 1.00 92.00 85 ALA A O 1
ATOM 604 N N . VAL A 1 86 ? -11.884 -4.459 11.415 1.00 93.31 86 VAL A N 1
ATOM 605 C CA . VAL A 1 86 ? -12.681 -3.781 10.384 1.00 93.31 86 VAL A CA 1
ATOM 606 C C . VAL A 1 86 ? -11.890 -3.660 9.083 1.00 93.31 86 VAL A C 1
ATOM 608 O O . VAL A 1 86 ? -12.452 -3.789 8.003 1.00 93.31 86 VAL A O 1
ATOM 611 N N . ALA A 1 87 ? -10.589 -3.388 9.195 1.00 94.56 87 ALA A N 1
ATOM 612 C CA . ALA A 1 87 ? -9.679 -3.237 8.069 1.00 94.56 87 ALA A CA 1
ATOM 613 C C . ALA A 1 87 ? -8.224 -3.423 8.515 1.00 94.56 87 ALA A C 1
ATOM 615 O O . ALA A 1 87 ? -7.882 -3.218 9.690 1.00 94.56 87 ALA A O 1
ATOM 616 N N . VAL A 1 88 ? -7.364 -3.724 7.545 1.00 97.12 88 VAL A N 1
ATOM 617 C CA . VAL A 1 88 ? -5.908 -3.610 7.663 1.00 97.12 88 VAL A CA 1
ATOM 618 C C . VAL A 1 88 ? -5.443 -2.441 6.801 1.00 97.12 88 VAL A C 1
ATOM 620 O O . VAL A 1 88 ? -5.875 -2.273 5.661 1.00 97.12 88 VAL A O 1
ATOM 623 N N . VAL A 1 89 ? -4.557 -1.614 7.343 1.00 98.00 89 VAL A N 1
ATOM 624 C CA . VAL A 1 89 ? -3.969 -0.464 6.658 1.00 98.00 89 VAL A CA 1
ATOM 625 C C . VAL A 1 89 ? -2.464 -0.624 6.654 1.00 98.00 89 VAL A C 1
ATOM 627 O O . VAL A 1 89 ? -1.822 -0.548 7.699 1.00 98.00 89 VAL A O 1
ATOM 630 N N . LEU A 1 90 ? -1.891 -0.801 5.472 1.00 98.31 90 LEU A N 1
ATOM 631 C CA . LEU A 1 90 ? -0.452 -0.778 5.274 1.00 98.31 90 LEU A CA 1
ATOM 632 C C . LEU A 1 90 ? -0.015 0.679 5.091 1.00 98.31 90 LEU A C 1
ATOM 634 O O . LEU A 1 90 ? -0.266 1.293 4.052 1.00 98.31 90 LEU A O 1
ATOM 638 N N . GLN A 1 91 ? 0.625 1.249 6.109 1.00 98.19 91 GLN A N 1
ATOM 639 C CA . GLN A 1 91 ? 1.315 2.530 5.993 1.00 98.19 91 GLN A CA 1
ATOM 640 C C . GLN A 1 91 ? 2.635 2.296 5.256 1.00 98.19 91 GLN A C 1
ATOM 642 O O . GLN A 1 91 ? 3.574 1.745 5.829 1.00 98.19 91 GLN A O 1
ATOM 647 N N . MET A 1 92 ? 2.689 2.708 3.995 1.00 98.44 92 MET A N 1
ATOM 648 C CA . MET A 1 92 ? 3.749 2.341 3.065 1.00 98.44 92 MET A CA 1
ATOM 649 C C . MET A 1 92 ? 4.762 3.471 2.865 1.00 98.44 92 MET A C 1
ATOM 651 O O . MET A 1 92 ? 4.412 4.559 2.398 1.00 98.44 92 MET A O 1
ATOM 655 N N . ASP A 1 93 ? 6.029 3.159 3.130 1.00 98.19 93 ASP A N 1
ATOM 656 C CA . ASP A 1 93 ? 7.200 3.911 2.685 1.00 98.19 93 ASP A CA 1
ATOM 657 C C . ASP A 1 93 ? 8.331 2.953 2.283 1.00 98.19 93 ASP A C 1
ATOM 659 O O . ASP A 1 93 ? 9.259 2.671 3.043 1.00 98.19 93 ASP A O 1
ATOM 663 N N . SER A 1 94 ? 8.222 2.410 1.075 1.00 97.62 94 SER A N 1
ATOM 664 C CA . SER A 1 94 ? 9.127 1.410 0.533 1.00 97.62 94 SER A CA 1
ATOM 665 C C . SER A 1 94 ? 9.615 1.762 -0.869 1.00 97.62 94 SER A C 1
ATOM 667 O O . SER A 1 94 ? 8.846 2.033 -1.797 1.00 97.62 94 SER A O 1
ATOM 669 N N . SER A 1 95 ? 10.934 1.734 -1.046 1.00 94.62 95 SER A N 1
ATOM 670 C CA . SER A 1 95 ? 11.573 1.963 -2.341 1.00 94.62 95 SER A CA 1
ATOM 671 C C . SER A 1 95 ? 11.592 0.724 -3.241 1.00 94.62 95 SER A C 1
ATOM 673 O O . SER A 1 95 ? 11.733 0.902 -4.452 1.00 94.62 95 SER A O 1
ATOM 675 N N . ASP A 1 96 ? 11.474 -0.484 -2.679 1.00 96.31 96 ASP A N 1
ATOM 676 C CA . ASP A 1 96 ? 11.364 -1.752 -3.412 1.00 96.31 96 ASP A CA 1
ATOM 677 C C . ASP A 1 96 ? 11.054 -2.942 -2.476 1.00 96.31 96 ASP A C 1
ATOM 679 O O . ASP A 1 96 ? 11.151 -2.829 -1.252 1.00 96.31 96 ASP A O 1
ATOM 683 N N . ALA A 1 97 ? 10.767 -4.113 -3.052 1.00 95.31 97 ALA A N 1
ATOM 684 C CA . ALA A 1 97 ? 10.773 -5.395 -2.343 1.00 95.31 97 ALA A CA 1
ATOM 685 C C . ALA A 1 97 ? 11.960 -6.259 -2.793 1.00 95.31 97 ALA A C 1
ATOM 687 O O . ALA A 1 97 ? 12.215 -6.397 -3.986 1.00 95.31 97 ALA A O 1
ATOM 688 N N . VAL A 1 98 ? 12.662 -6.880 -1.846 1.00 96.06 98 VAL A N 1
ATOM 689 C CA . VAL A 1 98 ? 13.817 -7.767 -2.099 1.00 96.06 98 VAL A CA 1
ATOM 690 C C . VAL A 1 98 ? 13.488 -9.244 -1.872 1.00 96.06 98 VAL A C 1
ATOM 692 O O . VAL A 1 98 ? 14.372 -10.061 -1.635 1.00 96.06 98 VAL A O 1
ATOM 695 N N . ILE A 1 99 ? 12.204 -9.580 -1.945 1.00 97.44 99 ILE A N 1
ATOM 696 C CA . ILE A 1 99 ? 11.698 -10.951 -1.997 1.00 97.44 99 ILE A CA 1
ATOM 697 C C . ILE A 1 99 ? 11.669 -11.465 -3.442 1.00 97.44 99 ILE A C 1
ATOM 699 O O . ILE A 1 99 ? 11.550 -10.687 -4.400 1.00 97.44 99 ILE A O 1
ATOM 703 N N . ASP A 1 100 ? 11.762 -12.784 -3.593 1.00 97.81 100 ASP A N 1
ATOM 704 C CA . ASP A 1 100 ? 11.626 -13.454 -4.885 1.00 97.81 100 ASP A CA 1
ATOM 705 C C . ASP A 1 100 ? 10.229 -13.247 -5.488 1.00 97.81 100 ASP A C 1
ATOM 707 O O . ASP A 1 100 ? 9.263 -12.933 -4.787 1.00 97.81 100 ASP A O 1
ATOM 711 N N . ASP A 1 101 ? 10.129 -13.413 -6.804 1.00 98.38 101 ASP A N 1
ATOM 712 C CA . ASP A 1 101 ? 8.915 -13.138 -7.578 1.00 98.38 101 ASP A CA 1
ATOM 713 C C . ASP A 1 101 ? 7.722 -13.974 -7.102 1.00 98.38 101 ASP A C 1
ATOM 715 O O . ASP A 1 101 ? 6.661 -13.418 -6.825 1.00 98.38 101 ASP A O 1
ATOM 719 N N . ASP A 1 102 ? 7.922 -15.275 -6.885 1.00 98.38 102 ASP A N 1
ATOM 720 C CA . ASP A 1 102 ? 6.883 -16.168 -6.358 1.00 98.38 102 ASP A CA 1
ATOM 721 C C . ASP A 1 102 ? 6.375 -15.693 -4.987 1.00 98.38 102 ASP A C 1
ATOM 723 O O . ASP A 1 102 ? 5.171 -15.642 -4.737 1.00 98.38 102 ASP A O 1
ATOM 727 N N . ARG A 1 103 ? 7.288 -15.244 -4.113 1.00 98.31 103 ARG A N 1
ATOM 728 C CA . ARG A 1 103 ? 6.929 -14.744 -2.780 1.00 98.31 103 ARG A CA 1
ATOM 729 C C . ARG A 1 103 ? 6.147 -13.433 -2.851 1.00 98.31 103 ARG A C 1
ATOM 731 O O . ARG A 1 103 ? 5.245 -13.229 -2.041 1.00 98.31 103 ARG A O 1
ATOM 738 N N . LEU A 1 104 ? 6.472 -12.556 -3.803 1.00 98.69 104 LEU A N 1
ATOM 739 C CA . LEU A 1 104 ? 5.705 -11.335 -4.055 1.00 98.69 104 LEU A CA 1
ATOM 740 C C . LEU A 1 104 ? 4.289 -11.658 -4.541 1.00 98.69 104 LEU A C 1
ATOM 742 O O . LEU A 1 104 ? 3.340 -11.035 -4.070 1.00 98.69 104 LEU A O 1
ATOM 746 N N . VAL A 1 105 ? 4.145 -12.619 -5.458 1.00 98.75 105 VAL A N 1
ATOM 747 C CA . VAL A 1 105 ? 2.837 -13.056 -5.968 1.00 98.75 105 VAL A CA 1
ATOM 748 C C . VAL A 1 105 ? 1.985 -13.642 -4.846 1.00 98.75 105 VAL A C 1
ATOM 750 O O . VAL A 1 105 ? 0.808 -13.301 -4.741 1.00 98.75 105 VAL A O 1
ATOM 753 N N . ASP A 1 106 ? 2.566 -14.472 -3.983 1.00 98.62 106 ASP A N 1
ATOM 754 C CA . ASP A 1 106 ? 1.850 -15.053 -2.845 1.00 98.62 106 ASP A CA 1
ATOM 755 C C . ASP A 1 106 ? 1.408 -13.990 -1.834 1.00 98.62 106 ASP A C 1
ATOM 757 O O . ASP A 1 106 ? 0.262 -14.011 -1.385 1.00 98.62 106 ASP A O 1
ATOM 761 N N . LEU A 1 107 ? 2.276 -13.020 -1.530 1.00 98.56 107 LEU A N 1
ATOM 762 C CA . LEU A 1 107 ? 1.935 -11.900 -0.652 1.00 98.56 107 LEU A CA 1
ATOM 763 C C . LEU A 1 107 ? 0.830 -11.019 -1.259 1.00 98.56 107 LEU A C 1
ATOM 765 O O . LEU A 1 107 ? -0.116 -10.648 -0.568 1.00 98.56 107 LEU A O 1
ATOM 769 N N . ALA A 1 108 ? 0.917 -10.702 -2.554 1.00 98.69 108 ALA A N 1
ATOM 770 C CA . ALA A 1 108 ? -0.107 -9.930 -3.255 1.00 98.69 108 ALA A CA 1
ATOM 771 C C . ALA A 1 108 ? -1.453 -10.666 -3.294 1.00 98.69 108 ALA A C 1
ATOM 773 O O . ALA A 1 108 ? -2.494 -10.040 -3.111 1.00 98.69 108 ALA A O 1
ATOM 774 N N . ARG A 1 109 ? -1.435 -11.992 -3.471 1.00 98.75 109 ARG A N 1
ATOM 775 C CA . ARG A 1 109 ? -2.640 -12.824 -3.408 1.00 98.75 109 ARG A CA 1
ATOM 776 C C . ARG A 1 109 ? -3.273 -12.777 -2.023 1.00 98.75 109 ARG A C 1
ATOM 778 O O . ARG A 1 109 ? -4.470 -12.560 -1.931 1.00 98.75 109 ARG A O 1
ATOM 785 N N . HIS A 1 110 ? -2.485 -12.903 -0.958 1.00 98.50 110 HIS A N 1
ATOM 786 C CA . HIS A 1 110 ? -3.009 -12.800 0.405 1.00 98.50 110 HIS A CA 1
ATOM 787 C C . HIS A 1 110 ? -3.611 -11.418 0.693 1.00 98.50 110 HIS A C 1
ATOM 789 O O . HIS A 1 110 ? -4.665 -11.334 1.308 1.00 98.50 110 HIS A O 1
ATOM 795 N N . VAL A 1 111 ? -2.997 -10.338 0.199 1.00 98.44 111 VAL A N 1
ATOM 796 C CA . VAL A 1 111 ? -3.570 -8.981 0.284 1.00 98.44 111 VAL A CA 1
ATOM 797 C C . VAL A 1 111 ? -4.898 -8.867 -0.476 1.00 98.44 111 VAL A C 1
ATOM 799 O O . VAL A 1 111 ? -5.812 -8.208 0.015 1.00 98.44 111 VAL A O 1
ATOM 802 N N . HIS A 1 112 ? -4.998 -9.483 -1.656 1.00 98.25 112 HIS A N 1
ATOM 803 C CA . HIS A 1 112 ? -6.182 -9.436 -2.517 1.00 98.25 112 HIS A CA 1
ATOM 804 C C . HIS A 1 112 ? -7.349 -10.286 -1.984 1.00 98.25 112 HIS A C 1
ATOM 806 O O . HIS A 1 112 ? -8.490 -9.831 -1.995 1.00 98.25 112 HIS A O 1
ATOM 812 N N . ASP A 1 113 ? -7.055 -11.501 -1.513 1.00 97.62 113 ASP A N 1
ATOM 813 C CA . ASP A 1 113 ? -8.037 -12.516 -1.106 1.00 97.62 113 ASP A CA 1
ATOM 814 C C . ASP A 1 113 ? -8.423 -12.441 0.386 1.00 97.62 113 ASP A C 1
ATOM 816 O O . ASP A 1 113 ? -9.234 -13.247 0.839 1.00 97.62 113 ASP A O 1
ATOM 820 N N . ALA A 1 114 ? -7.837 -11.520 1.160 1.00 97.44 114 ALA A N 1
ATOM 821 C CA . ALA A 1 114 ? -8.087 -11.398 2.597 1.00 97.44 114 ALA A CA 1
ATOM 822 C C . ALA A 1 114 ? -9.578 -11.190 2.926 1.00 97.44 114 ALA A C 1
ATOM 824 O O . ALA A 1 114 ? -10.267 -10.382 2.295 1.00 97.44 114 ALA A O 1
ATOM 825 N N . ASP A 1 115 ? -10.051 -11.845 3.990 1.00 95.50 115 ASP A N 1
ATOM 826 C CA . ASP A 1 115 ? -11.438 -11.716 4.471 1.00 95.50 115 ASP A CA 1
ATOM 827 C C . ASP A 1 115 ? -11.710 -10.314 5.049 1.00 95.50 115 ASP A C 1
ATOM 829 O O . ASP A 1 115 ? -12.841 -9.816 5.049 1.00 95.50 115 ASP A O 1
ATOM 833 N N . VAL A 1 116 ? -10.659 -9.666 5.558 1.00 95.06 116 VAL A N 1
ATOM 834 C CA . VAL A 1 116 ? -10.673 -8.282 6.044 1.00 95.06 116 VAL A CA 1
ATOM 835 C C . VAL A 1 116 ? -10.064 -7.379 4.970 1.00 95.06 116 VAL A C 1
ATOM 837 O O . VAL A 1 116 ? -8.963 -7.669 4.501 1.00 95.06 116 VAL A O 1
ATOM 840 N N . PRO A 1 117 ? -10.694 -6.243 4.609 1.00 96.44 117 PRO A N 1
ATOM 841 C CA . PRO A 1 117 ? -10.174 -5.379 3.558 1.00 96.44 117 PRO A CA 1
ATOM 842 C C . PRO A 1 117 ? -8.774 -4.864 3.907 1.00 96.44 117 PRO A C 1
ATOM 844 O O . PRO A 1 117 ? -8.582 -4.131 4.886 1.00 96.44 117 PRO A O 1
ATOM 847 N N . VAL A 1 118 ? -7.800 -5.223 3.069 1.00 98.12 118 VAL A N 1
ATOM 848 C CA . VAL A 1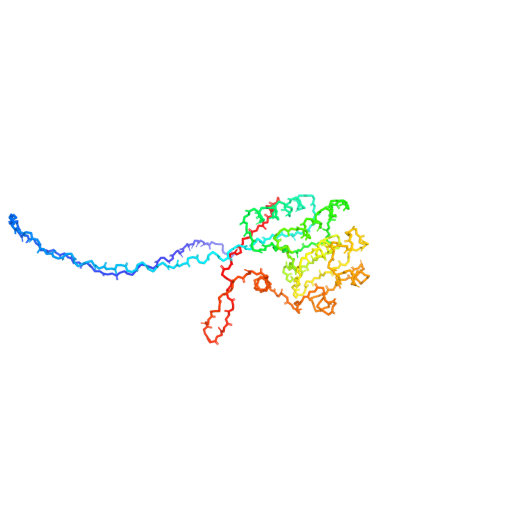 118 ? -6.436 -4.699 3.141 1.00 98.12 118 VAL A CA 1
ATOM 849 C C . VAL A 1 118 ? -6.335 -3.474 2.244 1.00 98.12 118 VAL A C 1
ATOM 851 O O . VAL A 1 118 ? -6.614 -3.512 1.043 1.00 98.12 118 VAL A O 1
ATOM 854 N N . THR A 1 119 ? -5.951 -2.359 2.846 1.00 98.00 119 THR A N 1
ATOM 855 C CA . THR A 1 119 ? -5.823 -1.054 2.199 1.00 98.00 119 THR A CA 1
ATOM 856 C C . THR A 1 119 ? -4.414 -0.520 2.387 1.00 98.00 119 THR A C 1
ATOM 858 O O . THR A 1 119 ? -3.717 -0.891 3.331 1.00 98.00 119 THR A O 1
ATOM 861 N N . VAL A 1 120 ? -3.968 0.352 1.490 1.00 98.38 120 VAL A N 1
ATOM 862 C CA . VAL A 1 120 ? -2.623 0.927 1.540 1.00 98.38 120 VAL A CA 1
ATOM 863 C C . VAL A 1 120 ? -2.717 2.439 1.578 1.00 98.38 120 VAL A C 1
ATOM 865 O O . VAL A 1 120 ? -3.393 3.052 0.754 1.00 98.38 120 VAL A O 1
ATOM 868 N N . TRP A 1 121 ? -1.970 3.049 2.491 1.00 98.31 121 TRP A N 1
ATOM 869 C CA . TRP A 1 121 ? -1.721 4.482 2.489 1.00 98.31 121 TRP A CA 1
ATOM 870 C C . TRP A 1 121 ? -0.231 4.737 2.272 1.00 98.31 121 TRP A C 1
ATOM 872 O O . TRP A 1 121 ? 0.588 4.437 3.140 1.00 98.31 121 TRP A O 1
ATOM 882 N N . VAL A 1 122 ? 0.128 5.283 1.108 1.00 98.44 122 VAL A N 1
ATOM 883 C CA . VAL A 1 122 ? 1.503 5.692 0.799 1.00 98.44 122 VAL A CA 1
ATOM 884 C C . VAL A 1 122 ? 1.756 7.022 1.490 1.00 98.44 122 VAL A C 1
ATOM 886 O O . VAL A 1 122 ? 1.295 8.075 1.037 1.00 98.44 122 VAL A O 1
ATOM 889 N N . GLY A 1 123 ? 2.447 6.967 2.620 1.00 96.88 123 GLY A N 1
ATOM 890 C CA . GLY A 1 123 ? 2.560 8.102 3.515 1.00 96.88 123 GLY A CA 1
ATOM 891 C C . GLY A 1 123 ? 3.458 7.830 4.723 1.00 96.88 123 GLY A C 1
ATOM 892 O O . GLY A 1 123 ? 3.649 6.675 5.111 1.00 96.88 123 GLY A O 1
ATOM 893 N N . PRO A 1 124 ? 3.953 8.885 5.395 1.00 96.81 124 PRO A N 1
ATOM 894 C CA . PRO A 1 124 ? 3.537 10.290 5.285 1.00 96.81 124 PRO A CA 1
ATOM 895 C C . PRO A 1 124 ? 4.119 11.052 4.074 1.00 96.81 124 PRO A C 1
ATOM 897 O O . PRO A 1 124 ? 4.664 10.481 3.137 1.00 96.81 124 PRO A O 1
ATOM 900 N N . SER A 1 125 ? 3.955 12.379 4.053 1.00 95.75 125 SER A N 1
ATOM 901 C CA . SER A 1 125 ? 4.529 13.231 3.004 1.00 95.75 125 SER A CA 1
ATOM 902 C C . SER A 1 125 ? 6.022 12.945 2.787 1.00 95.75 125 SER A C 1
ATOM 904 O O . SER A 1 125 ? 6.789 12.869 3.746 1.00 95.75 125 SER A O 1
ATOM 906 N N . GLY A 1 126 ? 6.426 12.799 1.523 1.00 95.00 126 GLY A N 1
ATOM 907 C CA . GLY A 1 126 ? 7.793 12.449 1.127 1.00 95.00 126 GLY A CA 1
ATOM 908 C C . GLY A 1 126 ? 8.056 10.946 0.993 1.00 95.00 126 GLY A C 1
ATOM 909 O O . GLY A 1 126 ? 9.051 10.576 0.365 1.00 95.00 126 GLY A O 1
ATOM 910 N N . SER A 1 127 ? 7.159 10.096 1.500 1.00 98.06 127 SER A N 1
ATOM 911 C CA . SER A 1 127 ? 7.258 8.642 1.369 1.00 98.06 127 SER A CA 1
ATOM 912 C C . SER A 1 127 ? 7.062 8.164 -0.065 1.00 98.06 127 SER A C 1
ATOM 914 O O . SER A 1 127 ? 6.636 8.896 -0.969 1.00 98.06 127 SER A O 1
ATOM 916 N N . SER A 1 128 ? 7.375 6.900 -0.308 1.00 97.94 128 SER A N 1
ATOM 917 C CA . SER A 1 128 ? 7.185 6.314 -1.629 1.00 97.94 128 SER A CA 1
ATOM 918 C C . SER A 1 128 ? 6.781 4.855 -1.596 1.00 97.94 128 SER A C 1
ATOM 920 O O . SER A 1 128 ? 7.061 4.157 -0.640 1.00 97.94 128 SER A O 1
ATOM 922 N N . ALA A 1 129 ? 6.154 4.396 -2.671 1.00 98.50 129 ALA A N 1
ATOM 923 C CA . ALA A 1 129 ? 5.962 2.987 -2.971 1.00 98.50 129 ALA A CA 1
ATOM 924 C C . ALA A 1 129 ? 6.501 2.747 -4.381 1.00 98.50 129 ALA A C 1
ATOM 926 O O . ALA A 1 129 ? 5.956 3.285 -5.353 1.00 98.50 129 ALA A O 1
ATOM 927 N N . ARG A 1 130 ? 7.617 2.023 -4.501 1.00 98.56 130 ARG A N 1
ATOM 928 C CA . ARG A 1 130 ? 8.293 1.799 -5.788 1.00 98.56 130 ARG A CA 1
ATOM 929 C C . ARG A 1 130 ? 8.632 0.336 -6.054 1.00 98.56 130 ARG A C 1
ATOM 931 O O . ARG A 1 130 ? 8.555 -0.488 -5.150 1.00 98.56 130 ARG A O 1
ATOM 938 N N . GLY A 1 131 ? 8.950 0.014 -7.309 1.00 98.31 131 GLY A N 1
ATOM 939 C CA . GLY A 1 131 ? 9.359 -1.332 -7.712 1.00 98.31 131 GLY A CA 1
ATOM 940 C C . GLY A 1 131 ? 8.293 -2.377 -7.399 1.00 98.31 131 GLY A C 1
ATOM 941 O O . GLY A 1 131 ? 7.099 -2.155 -7.620 1.00 98.31 131 GLY A O 1
ATOM 942 N N . LYS A 1 132 ? 8.720 -3.495 -6.821 1.00 98.31 132 LYS A N 1
ATOM 943 C CA . LYS A 1 132 ? 7.836 -4.574 -6.371 1.00 98.31 132 LYS A CA 1
ATOM 944 C C . LYS A 1 132 ? 6.889 -4.131 -5.250 1.00 98.31 132 LYS A C 1
ATOM 946 O O . LYS A 1 132 ? 5.744 -4.574 -5.217 1.00 98.31 132 LYS A O 1
ATOM 951 N N . ALA A 1 133 ? 7.299 -3.189 -4.394 1.00 98.25 133 ALA A N 1
ATOM 952 C CA . ALA A 1 133 ? 6.410 -2.636 -3.370 1.00 98.25 133 ALA A CA 1
ATOM 953 C C . ALA A 1 133 ? 5.227 -1.871 -3.991 1.00 98.25 133 ALA A C 1
ATOM 955 O O . ALA A 1 133 ? 4.107 -1.977 -3.502 1.00 98.25 133 ALA A O 1
ATOM 956 N N . ALA A 1 134 ? 5.434 -1.162 -5.110 1.00 98.62 134 ALA A N 1
ATOM 957 C CA . ALA A 1 134 ? 4.341 -0.521 -5.848 1.00 98.62 134 ALA A CA 1
ATOM 958 C C . ALA A 1 134 ? 3.352 -1.536 -6.440 1.00 98.62 134 ALA A C 1
ATOM 960 O O . ALA A 1 134 ? 2.156 -1.259 -6.469 1.00 98.62 134 ALA A O 1
ATOM 961 N N . GLN A 1 135 ? 3.828 -2.703 -6.887 1.00 98.56 135 GLN A N 1
ATOM 962 C CA . GLN A 1 135 ? 2.947 -3.775 -7.366 1.00 98.56 135 GLN A CA 1
ATOM 963 C C . GLN A 1 135 ? 2.082 -4.330 -6.227 1.00 98.56 135 GLN A C 1
ATOM 965 O O . GLN A 1 135 ? 0.890 -4.539 -6.422 1.00 98.56 135 GLN A O 1
ATOM 970 N N . LEU A 1 136 ? 2.644 -4.463 -5.018 1.00 98.50 136 LEU A N 1
ATOM 971 C CA . LEU A 1 136 ? 1.875 -4.835 -3.826 1.00 98.50 136 LEU A CA 1
ATOM 972 C C . LEU A 1 136 ? 0.789 -3.798 -3.490 1.00 98.50 136 LEU A C 1
ATOM 974 O O . LEU A 1 136 ? -0.321 -4.175 -3.130 1.00 98.50 136 LEU A O 1
ATOM 978 N N . VAL A 1 137 ? 1.070 -2.496 -3.661 1.00 98.56 137 VAL A N 1
ATOM 979 C CA . VAL A 1 137 ? 0.043 -1.443 -3.516 1.00 98.56 137 VAL A CA 1
ATOM 980 C C . VAL A 1 137 ? -1.118 -1.657 -4.485 1.00 98.56 137 VAL A C 1
ATOM 982 O O . VAL A 1 137 ? -2.267 -1.460 -4.104 1.00 98.56 137 VAL A O 1
ATOM 985 N N . GLY A 1 138 ? -0.834 -2.090 -5.715 1.00 98.25 138 GLY A N 1
ATOM 986 C CA . GLY A 1 138 ? -1.854 -2.365 -6.725 1.00 98.25 138 GLY A CA 1
ATOM 987 C C . GLY A 1 138 ? -2.806 -3.513 -6.375 1.00 98.25 138 GLY A C 1
ATOM 988 O O . GLY A 1 138 ? -3.903 -3.543 -6.926 1.00 98.25 138 GLY A O 1
ATOM 989 N N . ALA A 1 139 ? -2.422 -4.412 -5.460 1.00 98.38 139 ALA A N 1
ATOM 990 C CA . ALA A 1 139 ? -3.270 -5.504 -4.974 1.00 98.38 139 ALA A CA 1
ATOM 991 C C . ALA A 1 139 ? -4.229 -5.086 -3.846 1.00 98.38 139 ALA A C 1
ATOM 993 O O . ALA A 1 139 ? -5.122 -5.843 -3.475 1.00 98.38 139 ALA A O 1
ATOM 994 N N . ALA A 1 140 ? -4.052 -3.887 -3.286 1.00 98.12 140 ALA A N 1
ATOM 995 C CA . ALA A 1 140 ? -4.883 -3.403 -2.197 1.00 98.12 140 ALA A CA 1
ATOM 996 C C . ALA A 1 140 ? -6.300 -3.052 -2.670 1.00 98.12 140 ALA A C 1
ATOM 998 O O . ALA A 1 140 ? -6.497 -2.466 -3.735 1.00 98.12 140 ALA A O 1
ATOM 999 N N . SER A 1 141 ? -7.283 -3.306 -1.806 1.00 96.31 141 SER A N 1
ATOM 1000 C CA . SER A 1 141 ? -8.691 -2.963 -2.058 1.00 96.31 141 SER A CA 1
ATOM 1001 C C . SER A 1 141 ? -8.943 -1.452 -2.127 1.00 96.31 141 SER A C 1
ATOM 1003 O O . SER A 1 141 ? -9.875 -0.999 -2.788 1.00 96.31 141 SER A O 1
ATOM 1005 N N . ARG A 1 142 ? -8.103 -0.653 -1.456 1.00 95.88 142 ARG A N 1
ATOM 1006 C CA . ARG A 1 142 ? -8.145 0.811 -1.485 1.00 95.88 142 ARG A CA 1
ATOM 1007 C C . ARG A 1 142 ? -6.749 1.388 -1.328 1.00 95.88 142 ARG A C 1
ATOM 1009 O O . ARG A 1 142 ? -5.981 0.938 -0.477 1.00 95.88 142 ARG A O 1
ATOM 1016 N N . ILE A 1 143 ? -6.460 2.431 -2.099 1.00 97.75 143 ILE A N 1
ATOM 1017 C CA . ILE A 1 143 ? -5.172 3.124 -2.099 1.00 97.75 143 ILE A CA 1
ATOM 1018 C C . ILE A 1 143 ? -5.399 4.582 -1.702 1.00 97.75 143 ILE A C 1
ATOM 1020 O O . ILE A 1 143 ? -6.290 5.242 -2.233 1.00 97.75 143 ILE A O 1
ATOM 1024 N N . GLY A 1 144 ? -4.586 5.098 -0.787 1.00 97.12 144 GLY A N 1
ATOM 1025 C CA . GLY A 1 144 ? -4.469 6.521 -0.480 1.00 97.12 144 GLY A CA 1
ATOM 1026 C C . GLY A 1 144 ? -3.026 6.977 -0.644 1.00 97.12 144 GLY A C 1
ATOM 1027 O O . GLY A 1 144 ? -2.099 6.235 -0.328 1.00 97.12 144 GLY A O 1
ATOM 1028 N N . ILE A 1 145 ? -2.821 8.198 -1.132 1.00 98.06 145 ILE A N 1
ATOM 1029 C CA . ILE A 1 145 ? -1.482 8.758 -1.343 1.00 98.06 145 ILE A CA 1
ATOM 1030 C C . ILE A 1 145 ? -1.403 10.112 -0.641 1.00 98.06 145 ILE A C 1
ATOM 1032 O O . ILE A 1 145 ? -2.230 11.001 -0.864 1.00 98.06 145 ILE A O 1
ATOM 1036 N N . ALA A 1 146 ? -0.410 10.267 0.233 1.00 97.94 146 ALA A N 1
ATOM 1037 C CA . ALA A 1 146 ? -0.156 11.529 0.907 1.00 97.94 146 ALA A CA 1
ATOM 1038 C C . ALA A 1 146 ? 0.412 12.580 -0.069 1.00 97.94 146 ALA A C 1
ATOM 1040 O O . ALA A 1 146 ? 1.176 12.241 -0.977 1.00 97.94 146 ALA A O 1
ATOM 1041 N N . PRO A 1 147 ? 0.121 13.878 0.119 1.00 96.44 147 PRO A N 1
ATOM 1042 C CA . PRO A 1 147 ? 0.756 14.950 -0.637 1.00 96.44 147 PRO A CA 1
ATOM 1043 C C . PRO A 1 147 ? 2.281 14.860 -0.540 1.00 96.44 147 PRO A C 1
ATOM 1045 O O . PRO A 1 147 ? 2.843 14.724 0.547 1.00 96.44 147 PRO A O 1
ATOM 1048 N N . GLY A 1 148 ? 2.964 14.922 -1.682 1.00 96.12 148 GLY A N 1
ATOM 1049 C CA . GLY A 1 148 ? 4.418 14.759 -1.766 1.00 96.12 148 GLY A CA 1
ATOM 1050 C C . GLY A 1 148 ? 4.909 13.305 -1.756 1.00 96.12 148 GLY A C 1
ATOM 1051 O O . GLY A 1 148 ? 6.096 13.089 -1.997 1.00 96.12 148 GLY A O 1
ATOM 1052 N N . ALA A 1 149 ? 4.034 12.320 -1.527 1.00 98.12 149 ALA A N 1
ATOM 1053 C CA . ALA A 1 149 ? 4.364 10.911 -1.710 1.00 98.12 149 ALA A CA 1
ATOM 1054 C C . ALA A 1 149 ? 4.276 10.492 -3.187 1.00 98.12 149 ALA A C 1
ATOM 1056 O O . ALA A 1 149 ? 3.675 11.187 -4.015 1.00 98.12 149 ALA A O 1
ATOM 1057 N N . ARG A 1 150 ? 4.921 9.373 -3.542 1.00 98.25 150 ARG A N 1
ATOM 1058 C CA . ARG A 1 150 ? 4.996 8.894 -4.936 1.00 98.25 150 ARG A CA 1
ATOM 1059 C C . ARG A 1 150 ? 4.768 7.392 -5.062 1.00 98.25 150 ARG A C 1
ATOM 1061 O O . ARG A 1 150 ? 5.353 6.625 -4.301 1.00 98.25 150 ARG A O 1
ATOM 1068 N N . LEU A 1 151 ? 4.026 6.986 -6.090 1.00 98.56 151 LEU A N 1
ATOM 1069 C CA . LEU A 1 151 ? 3.753 5.590 -6.448 1.00 98.56 151 LEU A CA 1
ATOM 1070 C C . LEU A 1 151 ? 4.263 5.295 -7.865 1.00 98.56 151 LEU A C 1
ATOM 1072 O O . LEU A 1 151 ? 4.085 6.120 -8.755 1.00 98.56 151 LEU A O 1
ATOM 1076 N N . GLY A 1 152 ? 4.888 4.144 -8.106 1.00 98.38 152 GLY A N 1
ATOM 1077 C CA . GLY A 1 152 ? 5.242 3.688 -9.459 1.00 98.38 152 GLY A CA 1
ATOM 1078 C C . GLY A 1 152 ? 6.689 3.227 -9.579 1.00 98.38 152 GLY A C 1
ATOM 1079 O O . GLY A 1 152 ? 7.260 2.718 -8.626 1.00 98.38 152 GLY A O 1
ATOM 1080 N N . ARG A 1 153 ? 7.310 3.388 -10.748 1.00 98.31 153 ARG A N 1
ATOM 1081 C CA . ARG A 1 153 ? 8.551 2.691 -11.132 1.00 98.31 153 ARG A CA 1
ATOM 1082 C C . ARG A 1 153 ? 8.463 1.193 -10.830 1.00 98.31 153 ARG A C 1
ATOM 1084 O O . ARG A 1 153 ? 9.357 0.649 -10.192 1.00 98.31 153 ARG A O 1
ATOM 1091 N N . THR A 1 154 ? 7.365 0.559 -11.230 1.00 98.19 154 THR A N 1
ATOM 1092 C CA . THR A 1 154 ? 7.044 -0.835 -10.883 1.00 98.19 154 THR A CA 1
ATOM 1093 C C . THR A 1 154 ? 8.021 -1.838 -11.482 1.00 98.19 154 THR A C 1
ATOM 1095 O O . THR A 1 154 ? 8.098 -2.959 -10.990 1.00 98.19 154 THR A O 1
ATOM 1098 N N . GLY A 1 155 ? 8.736 -1.457 -12.546 1.00 97.38 155 GLY A N 1
ATOM 1099 C CA . GLY A 1 155 ? 9.364 -2.432 -13.430 1.00 97.38 155 GLY A CA 1
ATOM 1100 C C . GLY A 1 155 ? 8.308 -3.252 -14.171 1.00 97.38 155 GLY A C 1
ATOM 1101 O O . GLY A 1 155 ? 7.132 -2.869 -14.224 1.00 97.38 155 GLY A O 1
ATOM 1102 N N . ASP A 1 156 ? 8.741 -4.357 -14.769 1.00 97.44 156 ASP A N 1
ATOM 1103 C CA . ASP A 1 156 ? 7.818 -5.307 -15.381 1.00 97.44 156 ASP A CA 1
ATOM 1104 C C . ASP A 1 156 ? 6.947 -5.955 -14.296 1.00 97.44 156 ASP A C 1
ATOM 1106 O O . ASP A 1 156 ? 7.404 -6.221 -13.179 1.00 97.44 156 ASP A O 1
ATOM 1110 N N . LEU A 1 157 ? 5.665 -6.148 -14.608 1.00 97.88 157 LEU A N 1
ATOM 1111 C CA . LEU A 1 157 ? 4.730 -6.732 -13.656 1.00 97.88 157 LEU A CA 1
ATOM 1112 C C . LEU A 1 157 ? 5.063 -8.206 -13.444 1.00 97.88 157 LEU A C 1
ATOM 1114 O O . LEU A 1 157 ? 5.102 -8.993 -14.387 1.00 97.88 157 LEU A O 1
ATOM 1118 N N . VAL A 1 158 ? 5.286 -8.540 -12.181 1.00 98.12 158 VAL A N 1
ATOM 1119 C CA . VAL A 1 158 ? 5.452 -9.902 -11.680 1.00 98.12 158 VAL A CA 1
ATOM 1120 C C . VAL A 1 158 ? 4.128 -10.381 -11.090 1.00 98.12 158 VAL A C 1
ATOM 1122 O O . VAL A 1 158 ? 3.742 -11.531 -11.283 1.00 98.12 158 VAL A O 1
ATOM 1125 N N . VAL A 1 159 ? 3.409 -9.486 -10.403 1.00 98.44 159 VAL A N 1
ATOM 1126 C CA . VAL A 1 159 ? 2.074 -9.770 -9.872 1.00 98.44 159 VAL A CA 1
ATOM 1127 C C . VAL A 1 159 ? 1.080 -9.916 -11.037 1.00 98.44 159 VAL A C 1
ATOM 1129 O O . VAL A 1 159 ? 0.981 -8.993 -11.853 1.00 98.44 159 VAL A O 1
ATOM 1132 N N . PRO A 1 160 ? 0.338 -11.039 -11.127 1.00 98.31 160 PRO A N 1
ATOM 1133 C CA . PRO A 1 160 ? -0.693 -11.238 -12.139 1.00 98.31 160 PRO A CA 1
ATOM 1134 C C . PRO A 1 160 ? -1.735 -10.120 -12.134 1.00 98.31 160 PRO A C 1
ATOM 1136 O O . PRO A 1 160 ? -2.150 -9.649 -11.074 1.00 98.31 160 PRO A O 1
ATOM 1139 N N . ALA A 1 161 ? -2.192 -9.721 -13.321 1.00 97.62 161 ALA A N 1
ATOM 1140 C CA . ALA A 1 161 ? -3.137 -8.617 -13.475 1.00 97.62 161 ALA A CA 1
ATOM 1141 C C . ALA A 1 161 ? -4.471 -8.880 -12.758 1.00 97.62 161 ALA A C 1
ATOM 1143 O O . ALA A 1 161 ? -5.115 -7.931 -12.324 1.00 97.62 161 ALA A O 1
ATOM 1144 N N . GLU A 1 162 ? -4.862 -10.148 -12.598 1.00 97.88 162 GLU A N 1
ATOM 1145 C CA . GLU A 1 162 ? -6.084 -10.534 -11.878 1.00 97.88 162 GLU A CA 1
ATOM 1146 C C . GLU A 1 162 ? -6.061 -10.155 -10.391 1.00 97.88 162 GLU A C 1
ATOM 1148 O O . GLU A 1 162 ? -7.119 -9.953 -9.804 1.00 97.88 162 GLU A O 1
ATOM 1153 N N . LEU A 1 163 ? -4.870 -10.044 -9.792 1.00 98.38 163 LEU A N 1
ATOM 1154 C CA . LEU A 1 163 ? -4.703 -9.658 -8.389 1.00 98.38 163 LEU A CA 1
ATOM 1155 C C . LEU A 1 163 ? -4.619 -8.139 -8.202 1.00 98.38 163 LEU A C 1
ATOM 1157 O O . LEU A 1 163 ? -4.614 -7.664 -7.070 1.00 98.38 163 LEU A O 1
ATOM 1161 N N . LEU A 1 164 ? -4.523 -7.369 -9.289 1.00 98.38 164 LEU A N 1
ATOM 1162 C CA . LEU A 1 164 ? -4.338 -5.921 -9.260 1.00 98.38 164 LEU A CA 1
ATOM 1163 C C . LEU A 1 164 ? -5.645 -5.189 -9.575 1.00 98.38 164 LEU A C 1
ATOM 1165 O O . LEU A 1 164 ? -6.502 -5.682 -10.308 1.00 98.38 164 LEU A O 1
ATOM 1169 N N . SER A 1 165 ? -5.784 -3.961 -9.074 1.00 97.25 165 SER A N 1
ATOM 1170 C CA . SER A 1 165 ? -6.946 -3.141 -9.411 1.00 97.25 165 SER A CA 1
ATOM 1171 C C . SER A 1 165 ? -6.975 -2.811 -10.917 1.00 97.25 165 SER A C 1
ATOM 1173 O O . SER A 1 165 ? -5.927 -2.534 -11.515 1.00 97.25 165 SER A O 1
ATOM 1175 N N . PRO A 1 166 ? -8.159 -2.771 -11.562 1.00 97.56 166 PRO A N 1
ATOM 1176 C CA . PRO A 1 166 ? -8.257 -2.481 -12.994 1.00 97.56 166 PRO A CA 1
ATOM 1177 C C . PRO A 1 166 ? -7.609 -1.150 -13.398 1.00 97.56 166 PRO A C 1
ATOM 1179 O O . PRO A 1 166 ? -6.975 -1.061 -14.449 1.00 97.56 166 PRO A O 1
ATOM 1182 N N . ALA A 1 167 ? -7.725 -0.124 -12.550 1.00 97.38 167 ALA A N 1
ATOM 1183 C CA . ALA A 1 167 ? -7.095 1.174 -12.775 1.00 97.38 167 ALA A CA 1
ATOM 1184 C C . ALA A 1 167 ? -5.562 1.100 -12.698 1.00 97.38 167 ALA A C 1
ATOM 1186 O O . ALA A 1 167 ? -4.869 1.722 -13.505 1.00 97.38 167 ALA A O 1
ATOM 1187 N N . PHE A 1 168 ? -5.016 0.296 -11.779 1.00 98.12 168 PHE A N 1
ATOM 1188 C CA . PHE A 1 168 ? -3.576 0.067 -11.695 1.00 98.12 168 PHE A CA 1
ATOM 1189 C C . PHE A 1 168 ? -3.050 -0.645 -12.947 1.00 98.12 168 PHE A C 1
ATOM 1191 O O . PHE A 1 168 ? -2.042 -0.222 -13.514 1.00 98.12 168 PHE A O 1
ATOM 1198 N N . VAL A 1 169 ? -3.762 -1.672 -13.426 1.00 98.19 169 VAL A N 1
ATOM 1199 C CA . VAL A 1 169 ? -3.426 -2.385 -14.671 1.00 98.19 169 VAL A CA 1
ATOM 1200 C C . VAL A 1 169 ? -3.487 -1.443 -15.876 1.00 98.19 169 VAL A C 1
ATOM 1202 O O . VAL A 1 169 ? -2.562 -1.424 -16.685 1.00 98.19 169 VAL A O 1
ATOM 1205 N N . ALA A 1 170 ? -4.521 -0.602 -15.973 1.00 98.00 170 ALA A N 1
ATOM 1206 C CA . ALA A 1 170 ? -4.643 0.391 -17.043 1.00 98.00 170 ALA A CA 1
ATOM 1207 C C . ALA A 1 170 ? -3.494 1.419 -17.040 1.00 98.00 170 ALA A C 1
ATOM 1209 O O . ALA A 1 170 ? -3.083 1.900 -18.096 1.00 98.00 170 ALA A O 1
ATOM 1210 N N . ALA A 1 171 ? -2.946 1.736 -15.864 1.00 97.75 171 ALA A N 1
ATOM 1211 C CA . ALA A 1 171 ? -1.819 2.647 -15.699 1.00 97.75 171 ALA A CA 1
ATOM 1212 C C . ALA A 1 171 ? -0.436 1.961 -15.750 1.00 97.75 171 ALA A C 1
ATOM 1214 O O . ALA A 1 171 ? 0.581 2.656 -15.642 1.00 97.75 171 ALA A O 1
ATOM 1215 N N . ALA A 1 172 ? -0.362 0.635 -15.922 1.00 97.25 172 ALA A N 1
ATOM 1216 C CA . ALA A 1 172 ? 0.869 -0.146 -15.766 1.00 97.25 172 ALA A CA 1
ATOM 1217 C C . ALA A 1 172 ? 2.025 0.353 -16.650 1.00 97.25 172 ALA A C 1
ATOM 1219 O O . ALA A 1 172 ? 3.147 0.509 -16.167 1.00 97.25 172 ALA A O 1
ATOM 1220 N N . ASP A 1 173 ? 1.757 0.700 -17.912 1.00 97.44 173 ASP A N 1
ATOM 1221 C CA . ASP A 1 173 ? 2.783 1.217 -18.828 1.00 97.44 173 ASP A CA 1
ATOM 1222 C C . ASP A 1 173 ? 3.420 2.521 -18.328 1.00 97.44 173 ASP A C 1
ATOM 1224 O O . ASP A 1 173 ? 4.638 2.708 -18.431 1.00 97.44 173 ASP A O 1
ATOM 1228 N N . ARG A 1 174 ? 2.613 3.415 -17.739 1.00 97.38 174 ARG A N 1
ATOM 1229 C CA . ARG A 1 174 ? 3.093 4.666 -17.136 1.00 97.38 174 ARG A CA 1
ATOM 1230 C C . ARG A 1 174 ? 3.877 4.381 -15.860 1.00 97.38 174 ARG A C 1
ATOM 1232 O O . ARG A 1 174 ? 4.966 4.933 -15.666 1.00 97.38 174 ARG A O 1
ATOM 1239 N N . LEU A 1 175 ? 3.333 3.527 -14.996 1.00 98.19 175 LEU A N 1
ATOM 1240 C CA . LEU A 1 175 ? 3.929 3.188 -13.706 1.00 98.19 175 LEU A CA 1
ATOM 1241 C C . LEU A 1 175 ? 5.220 2.382 -13.850 1.00 98.19 175 LEU A C 1
ATOM 1243 O O . LEU A 1 175 ? 6.052 2.436 -12.953 1.00 98.19 175 LEU A O 1
ATOM 1247 N N . ARG A 1 176 ? 5.451 1.705 -14.977 1.00 98.31 176 ARG A N 1
ATOM 1248 C CA . ARG A 1 176 ? 6.657 0.901 -15.202 1.00 98.31 176 ARG A CA 1
ATOM 1249 C C . ARG A 1 176 ? 7.954 1.685 -15.037 1.00 98.31 176 ARG A C 1
ATOM 1251 O O . ARG A 1 176 ? 8.869 1.226 -14.356 1.00 98.31 176 ARG A O 1
ATOM 1258 N N . THR A 1 177 ? 8.037 2.873 -15.633 1.00 97.75 177 THR A N 1
ATOM 1259 C CA . THR A 1 177 ? 9.278 3.675 -15.679 1.00 97.75 177 THR A CA 1
ATOM 1260 C C . THR A 1 177 ? 9.190 4.994 -14.916 1.00 97.75 177 THR A C 1
ATOM 1262 O O . THR A 1 177 ? 10.223 5.573 -14.568 1.00 97.75 177 THR A O 1
ATOM 1265 N N . SER A 1 178 ? 7.979 5.466 -14.617 1.00 97.94 178 SER A N 1
ATOM 1266 C CA . SER A 1 178 ? 7.732 6.751 -13.961 1.00 97.94 178 SER A CA 1
ATOM 1267 C C . SER A 1 178 ? 6.959 6.584 -12.654 1.00 97.94 178 SER A C 1
ATOM 1269 O O . SER A 1 178 ? 6.458 5.507 -12.344 1.00 97.94 178 SER A O 1
ATOM 1271 N N . THR A 1 179 ? 6.886 7.651 -11.861 1.00 98.31 179 THR A N 1
ATOM 1272 C CA . THR A 1 179 ? 6.037 7.695 -10.664 1.00 98.31 179 THR A CA 1
ATOM 1273 C C . THR A 1 179 ? 4.929 8.715 -10.837 1.00 98.31 179 THR A C 1
ATOM 1275 O O . THR A 1 179 ? 5.190 9.770 -11.414 1.00 98.31 179 THR A O 1
ATOM 1278 N N . VAL A 1 180 ? 3.785 8.460 -10.218 1.00 98.31 180 VAL A N 1
ATOM 1279 C CA . VAL A 1 180 ? 2.670 9.395 -10.071 1.00 98.31 180 VAL A CA 1
ATOM 1280 C C . VAL A 1 180 ? 2.609 9.949 -8.647 1.00 98.31 180 VAL A C 1
ATOM 1282 O O . VAL A 1 180 ? 3.031 9.284 -7.693 1.00 98.31 180 VAL A O 1
ATOM 1285 N N . ASN A 1 181 ? 2.142 11.185 -8.508 1.00 97.62 181 ASN A N 1
ATOM 1286 C CA . ASN A 1 181 ? 1.759 11.777 -7.224 1.00 97.62 181 ASN A CA 1
ATOM 1287 C C . ASN A 1 181 ? 0.274 11.472 -6.896 1.00 97.62 181 ASN A C 1
ATOM 1289 O O . ASN A 1 181 ? -0.365 10.699 -7.605 1.00 97.62 181 ASN A O 1
ATOM 1293 N N . ALA A 1 182 ? -0.263 12.050 -5.814 1.00 96.69 182 ALA A N 1
ATOM 1294 C CA . ALA A 1 182 ? -1.654 11.830 -5.398 1.00 96.69 182 ALA A CA 1
ATOM 1295 C C . ALA A 1 182 ? -2.691 12.290 -6.443 1.00 96.69 182 ALA A C 1
ATOM 1297 O O . ALA A 1 182 ? -3.582 11.521 -6.784 1.00 96.69 182 ALA A O 1
ATOM 1298 N N . GLU A 1 183 ? -2.528 13.493 -6.997 1.00 96.94 183 GLU A N 1
ATOM 1299 C CA . GLU A 1 183 ? -3.431 14.073 -8.004 1.00 96.94 183 GLU A CA 1
ATOM 1300 C C . GLU A 1 183 ? -3.412 13.261 -9.306 1.00 96.94 183 GLU A C 1
ATOM 1302 O O . GLU A 1 183 ? -4.447 12.825 -9.792 1.00 96.94 183 GLU A O 1
ATOM 1307 N N . GLU A 1 184 ? -2.224 12.939 -9.820 1.00 98.00 184 GLU A N 1
ATOM 1308 C CA . GLU A 1 184 ? -2.078 12.112 -11.020 1.00 98.00 184 GLU A CA 1
ATOM 1309 C C . GLU A 1 184 ? -2.644 10.699 -10.817 1.00 98.00 184 GLU A C 1
ATOM 1311 O O . GLU A 1 184 ? -3.189 10.109 -11.747 1.00 98.00 184 GLU A O 1
ATOM 1316 N N . ALA A 1 185 ? -2.498 10.123 -9.620 1.00 97.62 185 ALA A N 1
ATOM 1317 C CA . ALA A 1 185 ? -3.086 8.825 -9.301 1.00 97.62 185 ALA A CA 1
ATOM 1318 C C . ALA A 1 185 ? -4.617 8.893 -9.225 1.00 97.62 185 ALA A C 1
ATOM 1320 O O . ALA A 1 185 ? -5.277 7.927 -9.611 1.00 97.62 185 ALA A O 1
ATOM 1321 N N . HIS A 1 186 ? -5.168 10.014 -8.757 1.00 97.31 186 HIS A N 1
ATOM 1322 C CA . HIS A 1 186 ? -6.602 10.274 -8.759 1.00 97.31 186 HIS A CA 1
ATOM 1323 C C . HIS A 1 186 ? -7.145 10.396 -10.187 1.00 97.31 186 HIS A C 1
ATOM 1325 O O . HIS A 1 186 ? -8.092 9.696 -10.542 1.00 97.31 186 HIS A O 1
ATOM 1331 N N . ASP A 1 187 ? -6.475 11.169 -11.044 1.00 97.25 187 ASP A N 1
ATOM 1332 C CA . ASP A 1 187 ? -6.838 11.328 -12.459 1.00 97.25 187 ASP A CA 1
ATOM 1333 C C . ASP A 1 187 ? -6.807 10.000 -13.235 1.00 97.25 187 ASP A C 1
ATOM 1335 O O . ASP A 1 187 ? -7.587 9.782 -14.163 1.00 97.25 187 ASP A O 1
ATOM 1339 N N . LEU A 1 188 ? -5.899 9.093 -12.858 1.00 96.88 188 LEU A N 1
ATOM 1340 C CA . LEU A 1 188 ? -5.795 7.744 -13.425 1.00 96.88 188 LEU A CA 1
ATOM 1341 C C . LEU A 1 188 ? -6.793 6.747 -12.810 1.00 96.88 188 LEU A C 1
ATOM 1343 O O . LEU A 1 188 ? -6.847 5.599 -13.252 1.00 96.88 188 LEU A O 1
ATOM 1347 N N . GLY A 1 189 ? -7.549 7.146 -11.785 1.00 97.06 189 GLY A N 1
ATOM 1348 C CA . GLY A 1 189 ? -8.482 6.283 -11.058 1.00 97.06 189 GLY A CA 1
ATOM 1349 C C . GLY A 1 189 ? -7.815 5.237 -10.159 1.00 97.06 189 GLY A C 1
ATOM 1350 O O . GLY A 1 189 ? -8.484 4.318 -9.697 1.00 97.06 189 GLY A O 1
ATOM 1351 N N . ILE A 1 190 ? -6.505 5.343 -9.904 1.00 97.19 190 ILE A N 1
ATOM 1352 C CA . ILE A 1 190 ? -5.767 4.440 -9.000 1.00 97.19 190 ILE A CA 1
ATOM 1353 C C . ILE A 1 190 ? -6.214 4.660 -7.549 1.00 97.19 190 ILE A C 1
ATOM 1355 O O . ILE A 1 190 ? -6.227 3.727 -6.747 1.00 97.19 190 ILE A O 1
ATOM 1359 N N . THR A 1 191 ? -6.578 5.896 -7.205 1.00 95.88 191 THR A N 1
ATOM 1360 C CA . THR A 1 191 ? -7.153 6.257 -5.909 1.00 95.88 191 THR A CA 1
ATOM 1361 C C . THR A 1 191 ? -8.423 7.077 -6.100 1.00 95.88 191 THR A C 1
ATOM 1363 O O . THR A 1 191 ? -8.497 7.962 -6.946 1.00 95.88 191 THR A O 1
ATOM 1366 N N . GLU A 1 192 ? -9.430 6.808 -5.276 1.00 91.75 192 GLU A N 1
ATOM 1367 C CA . GLU A 1 192 ? -10.662 7.604 -5.223 1.00 91.75 192 GLU A CA 1
ATOM 1368 C C . GLU A 1 192 ? -10.452 8.954 -4.521 1.00 91.75 192 GLU A C 1
ATOM 1370 O O . GLU A 1 192 ? -11.294 9.843 -4.614 1.00 91.75 192 GLU A O 1
ATOM 1375 N N . LEU A 1 193 ? -9.346 9.105 -3.788 1.00 88.81 193 LEU A N 1
ATOM 1376 C CA . LEU A 1 193 ? -9.052 10.281 -2.979 1.00 88.81 193 LEU A CA 1
ATOM 1377 C C . LEU A 1 193 ? -8.185 11.251 -3.777 1.00 88.81 193 LEU A C 1
ATOM 1379 O O . LEU A 1 193 ? -7.091 10.881 -4.191 1.00 88.81 193 LEU A O 1
ATOM 1383 N N . GLU A 1 194 ? -8.618 12.507 -3.902 1.00 87.75 194 GLU A N 1
ATOM 1384 C CA . GLU A 1 194 ? -7.774 13.564 -4.478 1.00 87.75 194 GLU A CA 1
ATOM 1385 C C . GLU A 1 194 ? -6.456 13.690 -3.698 1.00 87.75 194 GLU A C 1
ATOM 1387 O O . GLU A 1 194 ? -5.374 13.766 -4.279 1.00 87.75 194 GLU A O 1
ATOM 1392 N N . GLN A 1 195 ? -6.541 13.674 -2.361 1.00 81.88 195 GLN A N 1
ATOM 1393 C CA . GLN A 1 195 ? -5.396 13.620 -1.453 1.00 81.88 195 GLN A CA 1
ATOM 1394 C C . GLN A 1 195 ? -5.764 12.898 -0.152 1.00 81.88 195 GLN A C 1
ATOM 1396 O O . GLN A 1 195 ? -6.888 12.999 0.334 1.00 81.88 195 GLN A O 1
ATOM 1401 N N . ALA A 1 196 ? -4.781 12.237 0.467 1.00 88.38 196 ALA A N 1
ATOM 1402 C CA . ALA A 1 196 ? -4.898 11.673 1.813 1.00 88.38 196 ALA A CA 1
ATOM 1403 C C . ALA A 1 196 ? -3.786 12.225 2.731 1.00 88.38 196 ALA A C 1
ATOM 1405 O O . ALA A 1 196 ? -2.795 11.529 2.968 1.00 88.38 196 ALA A O 1
ATOM 1406 N N . PRO A 1 197 ? -3.888 13.477 3.228 1.00 89.56 197 PRO A N 1
ATOM 1407 C CA . PRO A 1 197 ? -2.784 14.163 3.910 1.00 89.56 197 PRO A CA 1
ATOM 1408 C C . PRO A 1 197 ? -2.281 13.478 5.173 1.00 89.56 197 PRO A C 1
ATOM 1410 O O . PRO A 1 197 ? -1.087 13.510 5.473 1.00 89.56 197 PRO A O 1
ATOM 1413 N N . VAL A 1 198 ? -3.195 12.856 5.909 1.00 92.25 198 VAL A N 1
ATOM 1414 C CA . VAL A 1 198 ? -2.907 12.162 7.159 1.00 92.25 198 VAL A CA 1
ATOM 1415 C C . VAL A 1 198 ? -3.617 10.821 7.172 1.00 92.25 198 VAL A C 1
ATOM 1417 O O . VAL A 1 198 ? -4.722 10.687 6.647 1.00 92.25 198 VAL A O 1
ATOM 1420 N N . ILE A 1 199 ? -3.004 9.838 7.832 1.00 90.94 199 ILE A N 1
ATOM 1421 C CA . ILE A 1 199 ? -3.574 8.494 7.920 1.00 90.94 199 ILE A CA 1
ATOM 1422 C C . ILE A 1 199 ? -4.968 8.507 8.557 1.00 90.94 199 ILE A C 1
ATOM 1424 O O . ILE A 1 199 ? -5.848 7.813 8.080 1.00 90.94 199 ILE A O 1
ATOM 1428 N N . GLY A 1 200 ? -5.215 9.356 9.563 1.00 86.06 200 GLY A N 1
ATOM 1429 C CA . GLY A 1 200 ? -6.527 9.453 10.214 1.00 86.06 200 GLY A CA 1
ATOM 1430 C C . GLY A 1 200 ? -7.666 9.834 9.260 1.00 86.06 200 GLY A C 1
ATOM 1431 O O . GLY A 1 200 ? -8.753 9.279 9.369 1.00 86.06 200 GLY A O 1
ATOM 1432 N N . GLU A 1 201 ? -7.404 10.714 8.290 1.00 85.25 201 GLU A N 1
ATOM 1433 C CA . GLU A 1 201 ? -8.356 11.083 7.230 1.00 85.25 201 GLU A CA 1
ATOM 1434 C C . GLU A 1 201 ? -8.620 9.886 6.307 1.00 85.25 201 GLU A C 1
ATOM 1436 O O . GLU A 1 201 ? -9.761 9.585 5.964 1.00 85.25 201 GLU A O 1
ATOM 1441 N N . PHE A 1 202 ? -7.557 9.151 5.961 1.00 89.75 202 PHE A N 1
ATOM 1442 C CA . PHE A 1 202 ? -7.658 7.937 5.157 1.00 89.75 202 PHE A CA 1
ATOM 1443 C C . PHE A 1 202 ? -8.537 6.874 5.836 1.00 89.75 202 PHE A C 1
ATOM 1445 O O . PHE A 1 202 ? -9.384 6.273 5.169 1.00 89.75 202 PHE A O 1
ATOM 1452 N N . LEU A 1 203 ? -8.392 6.702 7.159 1.00 88.12 203 LEU A N 1
ATOM 1453 C CA . LEU A 1 203 ? -9.182 5.753 7.952 1.00 88.12 203 LEU A CA 1
ATOM 1454 C C . LEU A 1 203 ? -10.682 6.057 7.923 1.00 88.12 203 LEU A C 1
ATOM 1456 O O . LEU A 1 203 ? -11.483 5.131 7.880 1.00 88.12 203 LEU A O 1
ATOM 1460 N N . ILE A 1 204 ? -11.067 7.336 7.948 1.00 83.81 204 ILE A N 1
ATOM 1461 C CA . ILE A 1 204 ? -12.478 7.754 8.010 1.00 83.81 204 ILE A CA 1
ATOM 1462 C C . ILE A 1 204 ? -13.268 7.262 6.792 1.00 83.81 204 ILE A C 1
ATOM 1464 O O . ILE A 1 204 ? -14.446 6.942 6.913 1.00 83.81 204 ILE A O 1
ATOM 1468 N N . GLY A 1 205 ? -12.629 7.170 5.625 1.00 79.50 205 GLY A N 1
ATOM 1469 C CA . GLY A 1 205 ? -13.284 6.683 4.411 1.00 79.50 205 GLY A CA 1
ATOM 1470 C C . GLY A 1 205 ? -13.311 5.159 4.260 1.00 79.50 205 GLY A C 1
ATOM 1471 O O . GLY A 1 205 ? -13.754 4.684 3.217 1.00 79.50 205 GLY A O 1
ATOM 1472 N N . LEU A 1 206 ? -12.778 4.391 5.216 1.00 82.12 206 LEU A N 1
ATOM 1473 C CA . LEU A 1 206 ? -12.744 2.934 5.105 1.00 82.12 206 LEU A CA 1
ATOM 1474 C C . LEU A 1 206 ? -14.139 2.334 5.349 1.00 82.12 206 LEU A C 1
ATOM 1476 O O . LEU A 1 206 ? -14.808 2.720 6.314 1.00 82.12 206 LEU A O 1
ATOM 1480 N N . PRO A 1 207 ? -14.576 1.357 4.530 1.00 74.50 207 PRO A N 1
ATOM 1481 C CA . PRO A 1 207 ? -15.818 0.636 4.778 1.00 74.50 207 PRO A CA 1
ATOM 1482 C C . PRO A 1 207 ? -15.851 0.057 6.198 1.00 74.50 207 PRO A C 1
ATOM 1484 O O . PRO A 1 207 ? -14.899 -0.575 6.645 1.00 74.50 207 PRO A O 1
ATOM 1487 N N . GLY A 1 208 ? -16.949 0.285 6.920 1.00 70.25 208 GLY A N 1
ATOM 1488 C CA . GLY A 1 208 ? -17.150 -0.250 8.271 1.00 70.25 208 GLY A CA 1
ATOM 1489 C C . GLY A 1 208 ? -16.519 0.557 9.412 1.00 70.25 208 GLY A C 1
ATOM 1490 O O . GLY A 1 208 ? -16.832 0.279 10.572 1.00 70.25 208 GLY A O 1
ATOM 1491 N N . VAL A 1 209 ? -15.701 1.580 9.134 1.00 73.19 209 VAL A N 1
ATOM 1492 C CA . VAL A 1 209 ? -15.205 2.485 10.182 1.00 73.19 209 VAL A CA 1
ATOM 1493 C C . VAL A 1 209 ? -16.351 3.365 10.672 1.00 73.19 209 VAL A C 1
ATOM 1495 O O . VAL A 1 209 ? -16.940 4.141 9.922 1.00 73.19 209 VAL A O 1
ATOM 1498 N N . LYS A 1 210 ? -16.688 3.241 11.959 1.00 72.12 210 LYS A N 1
ATOM 1499 C CA . LYS A 1 210 ? -17.732 4.061 12.582 1.00 72.12 210 LYS A CA 1
ATOM 1500 C C . LYS A 1 210 ? -17.128 5.400 12.986 1.00 72.12 210 LYS A C 1
ATOM 1502 O O . LYS A 1 210 ? -16.096 5.437 13.655 1.00 72.12 210 LYS A O 1
ATOM 1507 N N . THR A 1 211 ? -17.796 6.497 12.650 1.00 72.44 211 THR A N 1
ATOM 1508 C CA . THR A 1 211 ? -17.413 7.851 13.069 1.00 72.44 211 THR A CA 1
ATOM 1509 C C . THR A 1 211 ? -18.531 8.520 13.854 1.00 72.44 211 THR A C 1
ATOM 1511 O O . THR A 1 211 ? -19.708 8.284 13.589 1.00 72.44 211 THR A O 1
ATOM 1514 N N . LYS A 1 212 ? -18.174 9.400 14.785 1.00 68.31 212 LYS A N 1
ATOM 1515 C CA . LYS A 1 212 ? -19.092 10.318 15.457 1.00 68.31 212 LYS A CA 1
ATOM 1516 C C . LYS A 1 212 ? -18.784 11.742 15.021 1.00 68.31 212 LYS A C 1
ATOM 1518 O O . LYS A 1 212 ? -17.631 12.165 15.055 1.00 68.31 212 LYS A O 1
ATOM 1523 N N . GLU A 1 213 ? -19.814 12.488 14.643 1.00 71.44 213 GLU A N 1
ATOM 1524 C CA . GLU A 1 213 ? -19.700 13.932 14.466 1.00 71.44 213 GLU A CA 1
ATOM 1525 C C . GLU A 1 213 ? -19.576 14.603 15.836 1.00 71.44 213 GLU A C 1
ATOM 1527 O O . GLU A 1 213 ? -20.433 14.442 16.709 1.00 71.44 213 GLU A O 1
ATOM 1532 N N . VAL A 1 214 ? -18.491 15.347 16.035 1.00 66.94 214 VAL A N 1
ATOM 1533 C CA . VAL A 1 214 ? -18.273 16.161 17.229 1.00 66.94 214 VAL A CA 1
ATOM 1534 C C . VAL A 1 214 ? -18.175 17.616 16.796 1.00 66.94 214 VAL A C 1
ATOM 1536 O O . VAL A 1 214 ? -17.277 18.008 16.048 1.00 66.94 214 VAL A O 1
ATOM 1539 N N . THR A 1 215 ? -19.125 18.424 17.261 1.00 63.47 215 THR A N 1
ATOM 1540 C CA . THR A 1 215 ? -19.116 19.872 17.052 1.00 63.47 215 THR A CA 1
ATOM 1541 C C . THR A 1 215 ? -18.299 20.520 18.157 1.00 63.47 215 THR A C 1
ATOM 1543 O O . THR A 1 215 ? -18.749 20.618 19.297 1.00 63.47 215 THR A O 1
ATOM 1546 N N . GLU A 1 216 ? -17.105 20.994 17.816 1.00 59.56 216 GLU A N 1
ATOM 1547 C CA . GLU A 1 216 ? -16.221 21.703 18.741 1.00 59.56 216 GLU A CA 1
ATOM 1548 C C . GLU A 1 216 ? -15.927 23.099 18.177 1.00 59.56 216 GLU A C 1
ATOM 1550 O O . GLU A 1 216 ? -15.445 23.252 17.053 1.00 59.56 216 GLU A O 1
ATOM 1555 N N . GLY A 1 217 ? -16.284 24.147 18.926 1.00 64.94 217 GLY A N 1
ATOM 1556 C CA . GLY A 1 217 ? -16.046 25.538 18.514 1.00 64.94 217 GLY A CA 1
ATOM 1557 C C . GLY A 1 217 ? -16.775 25.974 17.233 1.00 64.94 217 GLY A C 1
ATOM 1558 O O . GLY A 1 217 ? -16.278 26.841 16.518 1.00 64.94 217 GLY A O 1
ATOM 1559 N N . GLY A 1 218 ? -17.926 25.369 16.914 1.00 66.44 218 GLY A N 1
ATOM 1560 C CA . GLY A 1 218 ? -18.724 25.704 15.724 1.00 66.44 218 GLY A CA 1
ATOM 1561 C C . GLY A 1 218 ? -18.249 25.053 14.419 1.00 66.44 218 GLY A C 1
ATOM 1562 O O . GLY A 1 218 ? -18.759 25.399 13.357 1.00 66.44 218 GLY A O 1
ATOM 1563 N N . LYS A 1 219 ? -17.295 24.114 14.481 1.00 60.19 219 LYS A N 1
ATOM 1564 C CA . LYS A 1 219 ? -16.872 23.280 13.347 1.00 60.19 219 LYS A CA 1
ATOM 1565 C C . LYS A 1 219 ? -17.241 21.821 13.617 1.00 60.19 219 LYS A C 1
ATOM 1567 O O . LYS A 1 219 ? -16.889 21.293 14.671 1.00 60.19 219 LYS A O 1
ATOM 1572 N N . THR A 1 220 ? -17.922 21.178 12.671 1.00 68.88 220 THR A N 1
ATOM 1573 C CA . THR A 1 220 ? -18.181 19.731 12.703 1.00 68.88 220 THR A CA 1
ATOM 1574 C C . THR A 1 220 ? -16.904 18.997 12.312 1.00 68.88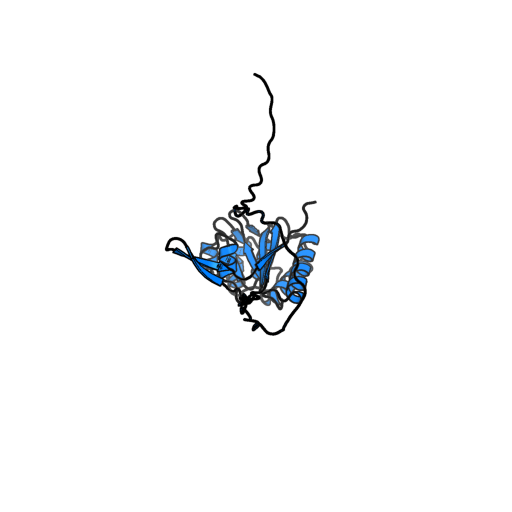 220 THR A C 1
ATOM 1576 O O . THR A 1 220 ? -16.351 19.250 11.242 1.00 68.88 220 THR A O 1
ATOM 1579 N N . LYS A 1 221 ? -16.413 18.111 13.179 1.00 66.94 221 LYS A N 1
ATOM 1580 C CA . LYS A 1 221 ? -15.305 17.197 12.877 1.00 66.94 221 LYS A CA 1
ATOM 1581 C C . LYS A 1 221 ? -15.794 15.758 12.990 1.00 66.94 221 LYS A C 1
ATOM 1583 O O . LYS A 1 221 ? -16.547 15.436 13.907 1.00 66.94 221 LYS A O 1
ATOM 1588 N N . LEU A 1 222 ? -15.344 14.896 12.083 1.00 70.62 222 LEU A N 1
ATOM 1589 C CA . LEU A 1 222 ? -15.567 13.456 12.178 1.00 70.62 222 LEU A CA 1
ATOM 1590 C C . LEU A 1 222 ? -14.492 12.850 13.079 1.00 70.62 222 LEU A C 1
ATOM 1592 O O . LEU A 1 222 ? -13.301 12.966 12.797 1.00 70.62 222 LEU A O 1
ATOM 1596 N N . GLN A 1 223 ? -14.912 12.224 14.174 1.00 60.94 223 GLN A N 1
ATOM 1597 C CA . GLN A 1 223 ? -14.029 11.478 15.060 1.00 60.94 223 GLN A CA 1
ATOM 1598 C C . GLN A 1 223 ? -14.252 9.975 14.846 1.00 60.94 223 GLN A C 1
ATOM 1600 O O . GLN A 1 223 ? -15.396 9.527 14.946 1.00 60.94 223 GLN A O 1
ATOM 1605 N N . PRO A 1 224 ? -13.208 9.174 14.575 1.00 65.06 224 PRO A N 1
ATOM 1606 C CA . PRO A 1 224 ? -13.357 7.726 14.500 1.00 65.06 224 PRO A CA 1
ATOM 1607 C C . PRO A 1 224 ? -13.724 7.162 15.879 1.00 65.06 224 PRO A C 1
ATOM 1609 O O . PRO A 1 224 ? -13.095 7.487 16.885 1.00 65.06 224 PRO A O 1
ATOM 1612 N N . LEU A 1 225 ? -14.764 6.331 15.916 1.00 68.62 225 LEU A N 1
ATOM 1613 C CA . LEU A 1 225 ? -15.135 5.503 17.066 1.00 68.62 225 LEU A CA 1
ATOM 1614 C C . LEU A 1 225 ? -14.367 4.176 17.051 1.00 68.62 225 LEU A C 1
ATOM 1616 O O . LEU A 1 225 ? -14.095 3.605 18.101 1.00 68.62 225 LEU A O 1
ATOM 1620 N N . THR A 1 226 ? -14.007 3.693 15.860 1.00 75.94 226 THR A N 1
ATOM 1621 C CA . THR A 1 226 ? -13.171 2.504 15.668 1.00 75.94 226 THR A CA 1
ATOM 1622 C C . THR A 1 226 ? -11.754 2.761 16.189 1.00 75.94 226 THR A C 1
ATOM 1624 O O . THR A 1 226 ? -11.149 3.788 15.877 1.00 75.94 226 THR A O 1
ATOM 1627 N N . THR A 1 227 ? -11.206 1.828 16.974 1.00 82.00 227 THR A N 1
ATOM 1628 C CA . THR A 1 227 ? -9.892 2.009 17.618 1.00 82.00 227 THR A CA 1
ATOM 1629 C C . THR A 1 227 ? -8.752 1.632 16.660 1.00 82.00 227 THR A C 1
ATOM 1631 O O . THR A 1 227 ? -8.693 0.475 16.232 1.00 82.00 227 THR A O 1
ATOM 1634 N N . PRO A 1 228 ? -7.823 2.548 16.322 1.00 81.50 228 PRO A N 1
ATOM 1635 C CA . PRO A 1 228 ? -6.632 2.203 15.552 1.00 81.50 228 PRO A CA 1
ATOM 1636 C C . PRO A 1 228 ? -5.596 1.488 16.434 1.00 81.50 228 PRO A C 1
ATOM 1638 O O . PRO A 1 228 ? -5.254 1.970 17.516 1.00 81.50 228 PRO A O 1
ATOM 1641 N N . VAL A 1 229 ? -5.062 0.360 15.962 1.00 84.94 229 VAL A N 1
ATOM 1642 C CA . VAL A 1 229 ? -3.981 -0.393 16.618 1.00 84.94 229 VAL A CA 1
ATOM 1643 C C . VAL A 1 229 ? -2.751 -0.370 15.720 1.00 84.94 229 VAL A C 1
ATOM 1645 O O . VAL A 1 229 ? -2.780 -0.909 14.619 1.00 84.94 229 VAL A O 1
ATOM 1648 N N . PHE A 1 230 ? -1.672 0.259 16.182 1.00 86.81 230 PHE A N 1
ATOM 1649 C CA . PHE A 1 230 ? -0.436 0.401 15.412 1.00 86.81 230 PHE A CA 1
ATOM 1650 C C . PHE A 1 230 ? 0.531 -0.747 15.698 1.00 86.81 230 PHE A C 1
ATOM 1652 O O . PHE A 1 230 ? 0.839 -1.026 16.857 1.00 86.81 230 PHE A O 1
ATOM 1659 N N . SER A 1 231 ? 1.059 -1.347 14.635 1.00 81.38 231 SER A N 1
ATOM 1660 C CA . SER A 1 231 ? 2.080 -2.391 14.679 1.00 81.38 231 SER A CA 1
ATOM 1661 C C . SER A 1 231 ? 3.240 -2.033 13.748 1.00 81.38 231 SER A C 1
ATOM 1663 O O . SER A 1 231 ? 3.044 -1.500 12.655 1.00 81.38 231 SER A O 1
ATOM 1665 N N . ALA A 1 232 ? 4.465 -2.318 14.182 1.00 81.69 232 ALA A N 1
ATOM 1666 C CA . ALA A 1 232 ? 5.682 -2.122 13.399 1.00 81.69 232 ALA A CA 1
ATOM 1667 C C . ALA A 1 232 ? 6.705 -3.201 13.768 1.00 81.69 232 ALA A C 1
ATOM 1669 O O . ALA A 1 232 ? 6.698 -3.693 14.901 1.00 81.69 232 ALA A O 1
ATOM 1670 N N . LEU A 1 233 ? 7.602 -3.544 12.838 1.00 76.38 233 LEU A N 1
ATOM 1671 C CA . LEU A 1 233 ? 8.745 -4.384 13.183 1.00 76.38 233 LEU A CA 1
ATOM 1672 C C . LEU A 1 233 ? 9.643 -3.650 14.194 1.00 76.38 233 LEU A C 1
ATOM 1674 O O . LEU A 1 233 ? 9.907 -2.456 14.017 1.00 76.38 233 LEU A O 1
ATOM 1678 N N . PRO A 1 234 ? 10.137 -4.335 15.242 1.00 71.19 234 PRO A N 1
ATOM 1679 C CA . PRO A 1 234 ? 11.119 -3.755 16.144 1.00 71.19 234 PRO A CA 1
ATOM 1680 C C . PRO A 1 234 ? 12.386 -3.396 15.368 1.00 71.19 234 PRO A C 1
ATOM 1682 O O . PRO A 1 234 ? 12.971 -4.260 14.710 1.00 71.19 234 PRO A O 1
ATOM 1685 N N . VAL A 1 235 ? 12.816 -2.138 15.475 1.00 67.38 235 VAL A N 1
ATOM 1686 C CA . VAL A 1 235 ? 14.108 -1.696 14.939 1.00 67.38 235 VAL A CA 1
ATOM 1687 C C . VAL A 1 235 ? 15.222 -2.552 15.550 1.00 67.38 235 VAL A C 1
ATOM 1689 O O . VAL A 1 235 ? 15.286 -2.696 16.772 1.00 67.38 235 VAL A O 1
ATOM 1692 N N . GLN A 1 236 ? 16.026 -3.182 14.691 1.00 47.66 236 GLN A N 1
ATOM 1693 C CA . GLN A 1 236 ? 17.196 -3.975 15.084 1.00 47.66 236 GLN A CA 1
ATOM 1694 C C . GLN A 1 236 ? 18.431 -3.083 15.211 1.00 47.66 236 GLN A C 1
ATOM 1696 O O . GLN A 1 236 ? 18.552 -2.134 14.402 1.00 47.66 236 GLN A O 1
#

Foldseek 3Di:
DDDDDDDDDDDDDDDDDDDDDDDDDDDDDDDDDDDDDDPPPPPPPPPPPLPCLFAEEEEEDAEEAEPVNLVVLLVSLVVCLVRVHQAYEYADFYAYYPDDLVSLQVSLCCQQVGPHFYAYEQDDACGEQEASSLLSNQLGPAYAYAANYKGACNADDSHDPVSGDPLCVVCNVVRVHDIDHLCRCCVSVVHVDSHDNDVQSVQVPRPSFDWDFDQDPNDTDTHTSHHYDYDYPPDD